Protein 3KVH (pdb70)

InterPro domains:
  IPR015797 NUDIX hydrolase-like domain superfamily [SSF55811] (14-178)
  IPR054754 U8 snoRNA-decapping enzyme NudT16 [PF22327] (26-183)
  IPR054754 U8 snoRNA-decapping enzyme NudT16 [PTHR31699] (7-205)

Organism: Homo sapiens (NCBI:txid9606)

Radius of gyration: 16.98 Å; Cα contacts (8 Å, |Δi|>4): 361; chains: 1; bounding box: 52×41×34 Å

GO terms:
  GO:0005634 nucleus (C, IDA)
  GO:0030515 snoRNA binding (F, IDA)
  GO:2001033 negative regulation of double-strand break repair via nonhomologous end joining (P, IDA)
  GO:0005515 protein binding (F, IPI)
  GO:0003723 RNA binding (F, HDA)

Structure (mmCIF, N/CA/C/O backbone):
data_3KVH
#
_entry.id   3KVH
#
_cell.length_a   68.811
_cell.length_b   60.278
_cell.length_c   60.483
_cell.angle_alpha   90.00
_cell.angle_beta   118.64
_cell.angle_gamma   90.00
#
_symmetry.space_group_name_H-M   'C 1 2 1'
#
loop_
_entity.id
_entity.type
_entity.pdbx_description
1 polymer 'Protein syndesmos'
2 non-polymer GLYCEROL
3 non-polymer 'CHLORIDE ION'
4 water water
#
loop_
_atom_site.group_PDB
_atom_site.id
_atom_site.type_symbol
_atom_site.label_atom_id
_atom_site.label_alt_id
_atom_site.label_comp_id
_atom_site.label_asym_id
_atom_site.label_entity_id
_atom_site.label_seq_id
_atom_site.pdbx_PDB_ins_code
_atom_site.Cartn_x
_atom_site.Cartn_y
_atom_site.Cartn_z
_atom_site.occupancy
_atom_site.B_iso_or_equiv
_atom_site.auth_seq_id
_atom_site.auth_comp_id
_atom_site.auth_asym_id
_atom_site.auth_atom_id
_atom_site.pdbx_PDB_model_num
ATOM 1 N N . LEU A 1 5 ? -10.799 50.928 17.300 1.00 25.65 9 LEU A N 1
ATOM 2 C CA . LEU A 1 5 ? -11.627 49.759 16.883 1.00 25.33 9 LEU A CA 1
ATOM 3 C C . LEU A 1 5 ? -12.318 49.151 18.108 1.00 24.71 9 LEU A C 1
ATOM 4 O O . LEU A 1 5 ? -11.687 48.451 18.910 1.00 25.19 9 LEU A O 1
ATOM 9 N N . LYS A 1 6 ? -13.615 49.423 18.238 1.00 23.40 10 LYS A N 1
ATOM 10 C CA . LYS A 1 6 ? -14.393 49.054 19.423 1.00 22.28 10 LYS A CA 1
ATOM 11 C C . LYS A 1 6 ? -14.365 47.558 19.746 1.00 21.27 10 LYS A C 1
ATOM 12 O O . LYS A 1 6 ? -14.598 46.718 18.882 1.00 21.15 10 LYS A O 1
ATOM 14 N N . GLN A 1 7 ? -14.091 47.249 21.007 1.00 19.88 11 GLN A N 1
ATOM 15 C CA . GLN A 1 7 ? -14.085 45.882 21.511 1.00 18.80 11 GLN A CA 1
ATOM 16 C C . GLN A 1 7 ? -15.440 45.620 22.168 1.00 17.15 11 GLN A C 1
ATOM 17 O O . GLN A 1 7 ? -16.045 46.527 22.742 1.00 17.23 11 GLN A O 1
ATOM 23 N N . ILE A 1 8 ? -15.920 44.383 22.081 1.00 15.17 12 ILE A N 1
ATOM 24 C CA . ILE A 1 8 ? -17.178 44.008 22.719 1.00 13.80 12 ILE A CA 1
ATOM 25 C C . ILE A 1 8 ? -17.031 42.595 23.277 1.00 12.35 12 ILE A C 1
ATOM 26 O O . ILE A 1 8 ? -16.288 41.797 22.726 1.00 12.11 12 ILE A O 1
ATOM 31 N N . SER A 1 9 ? -17.715 42.304 24.378 1.00 11.71 13 SER A N 1
ATOM 32 C CA . SER A 1 9 ? -17.672 40.964 24.950 1.00 10.81 13 SER A CA 1
ATOM 33 C C . SER A 1 9 ? -18.422 39.993 24.055 1.00 10.94 13 SER A C 1
ATOM 34 O O . SER A 1 9 ? -19.373 40.370 23.364 1.00 10.74 13 SER A O 1
ATOM 37 N N . ARG A 1 10 ? -17.991 38.737 24.089 1.00 10.61 14 ARG A N 1
ATOM 38 C CA . ARG A 1 10 ? -18.634 37.685 23.330 1.00 10.58 14 ARG A CA 1
ATOM 39 C C . ARG A 1 10 ? -20.135 37.618 23.622 1.00 10.44 14 ARG A C 1
ATOM 40 O O . ARG A 1 10 ? -20.944 37.586 22.693 1.00 10.12 14 ARG A O 1
ATOM 48 N N . VAL A 1 11 ? -20.512 37.604 24.902 1.00 9.82 15 VAL A N 1
ATOM 49 C CA . VAL A 1 11 ? -21.928 37.444 25.264 1.00 10.09 15 VAL A CA 1
ATOM 50 C C . VAL A 1 11 ? -22.784 38.661 24.901 1.00 10.08 15 VAL A C 1
ATOM 51 O O . VAL A 1 11 ? -23.966 38.511 24.588 1.00 10.36 15 VAL A O 1
ATOM 55 N N . GLU A 1 12 ? -22.204 39.858 24.948 1.00 10.07 16 GLU A N 1
ATOM 56 C CA . GLU A 1 12 ? -22.923 41.051 24.503 1.00 10.24 16 GLU A CA 1
ATOM 57 C C . GLU A 1 12 ? -23.061 41.077 22.980 1.00 10.70 16 GLU A C 1
ATOM 58 O O . GLU A 1 12 ? -24.115 41.462 22.466 1.00 10.75 16 GLU A O 1
ATOM 64 N N . ALA A 1 13 ? -22.022 40.634 22.275 1.00 11.47 17 ALA A N 1
ATOM 65 C CA . ALA A 1 13 ? -22.070 40.511 20.814 1.00 11.94 17 ALA A CA 1
ATOM 66 C C . ALA A 1 13 ? -23.198 39.572 20.386 1.00 12.89 17 ALA A C 1
ATOM 67 O O . ALA A 1 13 ? -23.872 39.813 19.388 1.00 12.43 17 ALA A O 1
ATOM 69 N N . MET A 1 14 ? -23.409 38.509 21.154 1.00 13.59 18 MET A N 1
ATOM 70 C CA . MET A 1 14 ? -24.443 37.531 20.842 1.00 14.89 18 MET A CA 1
ATOM 71 C C . MET A 1 14 ? -25.865 38.094 20.990 1.00 15.78 18 MET A C 1
ATOM 72 O O . MET A 1 14 ? -26.807 37.507 20.464 1.00 16.47 18 MET A O 1
ATOM 77 N N . ARG A 1 15 ? -26.016 39.220 21.695 1.00 16.91 19 ARG A N 1
ATOM 78 C CA . ARG A 1 15 ? -27.321 39.861 21.895 1.00 17.91 19 ARG A CA 1
ATOM 79 C C . ARG A 1 15 ? -27.667 40.920 20.856 1.00 18.66 19 ARG A C 1
ATOM 80 O O . ARG A 1 15 ? -28.765 41.487 20.893 1.00 18.84 19 ARG A O 1
ATOM 88 N N . LEU A 1 16 ? -26.736 41.203 19.952 1.00 19.59 20 LEU A N 1
ATOM 89 C CA . LEU A 1 16 ? -26.953 42.217 18.924 1.00 20.23 20 LEU A CA 1
ATOM 90 C C . LEU A 1 16 ? -28.095 41.821 17.988 1.00 20.75 20 LEU A C 1
ATOM 91 O O . LEU A 1 16 ? -28.357 40.633 17.777 1.00 21.11 20 LEU A O 1
ATOM 96 N N . GLY A 1 17 ? -28.768 42.826 17.431 1.00 21.16 21 GLY A N 1
ATOM 97 C CA . GLY A 1 17 ? -29.914 42.599 16.552 1.00 21.36 21 GLY A CA 1
ATOM 98 C C . GLY A 1 17 ? -29.578 41.748 15.333 1.00 21.39 21 GLY A C 1
ATOM 99 O O . GLY A 1 17 ? -28.411 41.650 14.945 1.00 21.29 21 GLY A O 1
ATOM 100 N N . PRO A 1 18 ? -30.601 41.115 14.722 1.00 21.32 22 PRO A N 1
ATOM 101 C CA . PRO A 1 18 ? -30.428 40.356 13.474 1.00 21.16 22 PRO A CA 1
ATOM 102 C C . PRO A 1 18 ? -29.789 41.134 12.306 1.00 20.77 22 PRO A C 1
ATOM 103 O O . PRO A 1 18 ? -29.373 40.517 11.322 1.00 21.21 22 PRO A O 1
ATOM 107 N N . GLY A 1 19 ? -29.728 42.464 12.403 1.00 20.11 23 GLY A N 1
ATOM 108 C CA . GLY A 1 19 ? -29.051 43.291 11.403 1.00 19.62 23 GLY A CA 1
ATOM 109 C C . GLY A 1 19 ? -27.529 43.224 11.458 1.00 19.07 23 GLY A C 1
ATOM 110 O O . GLY A 1 19 ? -26.849 43.722 10.558 1.00 19.56 23 GLY A O 1
ATOM 111 N N . TRP A 1 20 ? -26.992 42.627 12.519 1.00 18.20 24 TRP A N 1
ATOM 112 C CA . TRP A 1 20 ? -25.546 42.451 12.666 1.00 17.45 24 TRP A CA 1
ATOM 113 C C . TRP A 1 20 ? -25.097 41.102 12.125 1.00 16.76 24 TRP A C 1
ATOM 114 O O . TRP A 1 20 ? -25.666 40.069 12.473 1.00 17.33 24 TRP A O 1
ATOM 125 N N . SER A 1 21 ? -24.071 41.115 11.280 1.00 15.75 25 SER A N 1
ATOM 126 C CA . SER A 1 21 ? -23.444 39.882 10.809 1.00 15.02 25 SER A CA 1
ATOM 127 C C . SER A 1 21 ? -22.271 39.516 11.723 1.00 14.40 25 SER A C 1
ATOM 128 O O . SER A 1 21 ? -21.644 40.400 12.311 1.00 14.45 25 SER A O 1
ATOM 131 N N . HIS A 1 22 ? -21.986 38.219 11.840 1.00 13.07 26 HIS A N 1
ATOM 132 C CA . HIS A 1 22 ? -20.877 37.736 12.659 1.00 12.64 26 HIS A CA 1
ATOM 133 C C . HIS A 1 22 ? -19.885 36.945 11.833 1.00 12.49 26 HIS A C 1
ATOM 134 O O . HIS A 1 22 ? -20.273 36.015 11.125 1.00 12.65 26 HIS A O 1
ATOM 141 N N . SER A 1 23 ? -18.609 37.322 11.933 1.00 12.63 27 SER A N 1
ATOM 142 C CA A SER A 1 23 ? -17.535 36.570 11.301 0.50 12.90 27 SER A CA 1
ATOM 143 C CA B SER A 1 23 ? -17.525 36.585 11.298 0.50 12.54 27 SER A CA 1
ATOM 144 C C . SER A 1 23 ? -16.646 35.981 12.387 1.00 12.49 27 SER A C 1
ATOM 145 O O . SER A 1 23 ? -16.431 36.604 13.424 1.00 13.28 27 SER A O 1
ATOM 150 N N . CYS A 1 24 ? -16.165 34.768 12.153 1.00 11.86 28 CYS A N 1
ATOM 151 C CA . CYS A 1 24 ? -15.305 34.077 13.100 1.00 11.61 28 CYS A CA 1
ATOM 152 C C . CYS A 1 24 ? -14.065 33.629 12.359 1.00 11.50 28 CYS A C 1
ATOM 153 O O . CYS A 1 24 ? -14.177 33.027 11.288 1.00 10.73 28 CYS A O 1
ATOM 156 N N . HIS A 1 25 ? -12.903 33.911 12.938 1.00 11.75 29 HIS A N 1
ATOM 157 C CA . HIS A 1 25 ? -11.618 33.586 12.315 1.00 12.41 29 HIS A CA 1
ATOM 158 C C . HIS A 1 25 ? -10.631 33.000 13.325 1.00 12.78 29 HIS A C 1
ATOM 159 O O . HIS A 1 25 ? -10.695 33.310 14.521 1.00 13.94 29 HIS A O 1
ATOM 166 N N . ALA A 1 26 ? -9.721 32.163 12.825 1.00 12.60 30 ALA A N 1
ATOM 167 C CA . ALA A 1 26 ? -8.758 31.441 13.649 1.00 11.62 30 ALA A CA 1
ATOM 168 C C . ALA A 1 26 ? -7.335 31.837 13.283 1.00 11.49 30 ALA A C 1
ATOM 169 O O . ALA A 1 26 ? -6.975 31.846 12.096 1.00 11.23 30 ALA A O 1
ATOM 171 N N . MET A 1 27 ? -6.554 32.189 14.299 1.00 11.03 31 MET A N 1
ATOM 172 C CA . MET A 1 27 ? -5.109 32.338 14.182 1.00 11.08 31 MET A CA 1
ATOM 173 C C . MET A 1 27 ? -4.415 31.089 14.721 1.00 11.57 31 MET A C 1
ATOM 174 O O . MET A 1 27 ? -4.296 30.894 15.939 1.00 11.55 31 MET A O 1
ATOM 179 N N . LEU A 1 28 ? -3.973 30.243 13.794 1.00 11.29 32 LEU A N 1
ATOM 180 C CA . LEU A 1 28 ? -3.222 29.047 14.109 1.00 11.27 32 LEU A CA 1
ATOM 181 C C . LEU A 1 28 ? -1.728 29.383 14.011 1.00 11.29 32 LEU A C 1
ATOM 182 O O . LEU A 1 28 ? -1.282 29.996 13.040 1.00 11.02 32 LEU A O 1
ATOM 187 N N . TYR A 1 29 ? -0.975 29.028 15.045 1.00 10.52 33 TYR A N 1
ATOM 188 C CA . TYR A 1 29 ? 0.451 29.363 15.112 1.00 10.63 33 TYR A CA 1
ATOM 189 C C . TYR A 1 29 ? 1.250 28.291 15.847 1.00 10.02 33 TYR A C 1
ATOM 190 O O . TYR A 1 29 ? 0.701 27.494 16.605 1.00 10.41 33 TYR A O 1
ATOM 199 N N . ALA A 1 30 ? 2.560 28.292 15.628 1.00 9.90 34 ALA A N 1
ATOM 200 C CA . ALA A 1 30 ? 3.457 27.355 16.284 1.00 9.50 34 ALA A CA 1
ATOM 201 C C . ALA A 1 30 ? 4.790 28.019 16.577 1.00 9.55 34 ALA A C 1
ATOM 202 O O . ALA A 1 30 ? 5.235 28.875 15.812 1.00 9.77 34 ALA A O 1
ATOM 204 N N . ALA A 1 31 ? 5.418 27.625 17.684 1.00 9.60 35 ALA A N 1
ATOM 205 C CA . ALA A 1 31 ? 6.811 27.985 17.951 1.00 10.05 35 ALA A CA 1
ATOM 206 C C . ALA A 1 31 ? 7.673 27.411 16.836 1.00 10.55 35 ALA A C 1
ATOM 207 O O . ALA A 1 31 ? 7.467 26.271 16.417 1.00 10.73 35 ALA A O 1
ATOM 209 N N . ASN A 1 32 ? 8.612 28.215 16.347 1.00 11.09 36 ASN A N 1
ATOM 210 C CA . ASN A 1 32 ? 9.485 27.838 15.242 1.00 11.21 36 ASN A CA 1
ATOM 211 C C . ASN A 1 32 ? 10.929 28.102 15.660 1.00 11.86 36 ASN A C 1
ATOM 212 O O . ASN A 1 32 ? 11.357 29.256 15.730 1.00 11.46 36 ASN A O 1
ATOM 217 N N . PRO A 1 33 ? 11.686 27.028 15.933 1.00 12.18 37 PRO A N 1
ATOM 218 C CA . PRO A 1 33 ? 13.073 27.162 16.360 1.00 12.90 37 PRO A CA 1
ATOM 219 C C . PRO A 1 33 ? 14.044 27.377 15.198 1.00 13.43 37 PRO A C 1
ATOM 220 O O . PRO A 1 33 ? 15.260 27.419 15.413 1.00 13.20 37 PRO A O 1
ATOM 224 N N . GLY A 1 34 ? 13.507 27.502 13.984 1.00 14.21 38 GLY A N 1
ATOM 225 C CA . GLY A 1 34 ? 14.304 27.717 12.790 1.00 14.83 38 GLY A CA 1
ATOM 226 C C . GLY A 1 34 ? 15.024 29.053 12.768 1.00 15.49 38 GLY A C 1
ATOM 227 O O . GLY A 1 34 ? 14.620 30.012 13.437 1.00 15.24 38 GLY A O 1
ATOM 228 N N . GLN A 1 35 ? 16.102 29.094 11.991 1.00 16.00 39 GLN A N 1
ATOM 229 C CA . GLN A 1 35 ? 16.933 30.277 11.837 1.00 16.58 39 GLN A CA 1
ATOM 230 C C . GLN A 1 35 ? 17.108 30.550 10.346 1.00 16.57 39 GLN A C 1
ATOM 231 O O . GLN A 1 35 ? 17.814 29.808 9.655 1.00 16.90 39 GLN A O 1
ATOM 237 N N . LEU A 1 36 ? 16.478 31.608 9.847 1.00 16.16 40 LEU A N 1
ATOM 238 C CA . LEU A 1 36 ? 16.586 31.948 8.432 1.00 16.41 40 LEU A CA 1
ATOM 239 C C . LEU A 1 36 ? 18.036 32.308 8.106 1.00 16.25 40 LEU A C 1
ATOM 240 O O . LEU A 1 36 ? 18.667 33.078 8.831 1.00 15.48 40 LEU A O 1
ATOM 245 N N . PHE A 1 37 ? 18.549 31.730 7.020 1.00 16.59 41 PHE A N 1
ATOM 246 C CA . PHE A 1 37 ? 19.964 31.845 6.627 1.00 17.04 41 PHE A CA 1
ATOM 247 C C . PHE A 1 37 ? 20.921 31.459 7.761 1.00 16.95 41 PHE A C 1
ATOM 248 O O . PHE A 1 37 ? 22.080 31.878 7.780 1.00 16.88 41 PHE A O 1
ATOM 256 N N . GLY A 1 38 ? 20.429 30.646 8.694 1.00 16.92 42 GLY A N 1
ATOM 257 C CA . GLY A 1 38 ? 21.201 30.241 9.861 1.00 16.76 42 GLY A CA 1
ATOM 258 C C . GLY A 1 38 ? 21.549 31.337 10.858 1.00 16.66 42 GLY A C 1
ATOM 259 O O . GLY A 1 38 ? 22.424 31.130 11.700 1.00 16.41 42 GLY A O 1
ATOM 260 N N . ARG A 1 39 ? 20.886 32.495 10.783 1.00 16.23 43 ARG A N 1
ATOM 261 C CA . ARG A 1 39 ? 21.200 33.607 11.699 1.00 16.27 43 ARG A CA 1
ATOM 262 C C . ARG A 1 39 ? 20.012 34.431 12.229 1.00 15.77 43 ARG A C 1
ATOM 263 O O . ARG A 1 39 ? 20.163 35.129 13.234 1.00 15.67 43 ARG A O 1
ATOM 271 N N . ILE A 1 40 ? 18.849 34.350 11.578 1.00 15.08 44 ILE A N 1
ATOM 272 C CA . ILE A 1 40 ? 17.672 35.133 11.970 1.00 14.80 44 ILE A CA 1
ATOM 273 C C . ILE A 1 40 ? 16.629 34.235 12.638 1.00 13.99 44 ILE A C 1
ATOM 274 O O . ILE A 1 40 ? 16.041 33.395 11.968 1.00 13.26 44 ILE A O 1
ATOM 279 N N . PRO A 1 41 ? 16.407 34.397 13.959 1.00 13.74 45 PRO A N 1
ATOM 280 C CA . PRO A 1 41 ? 15.418 33.551 14.638 1.00 13.64 45 PRO A CA 1
ATOM 281 C C . PRO A 1 41 ? 13.991 33.806 14.159 1.00 13.36 45 PRO A C 1
ATOM 282 O O . PRO A 1 41 ? 13.522 34.944 14.181 1.00 13.71 45 PRO A O 1
ATOM 286 N N . MET A 1 42 ? 13.307 32.751 13.732 1.00 13.09 46 MET A N 1
ATOM 287 C CA . MET A 1 42 ? 11.937 32.873 13.241 1.00 12.75 46 MET A CA 1
ATOM 288 C C . MET A 1 42 ? 10.924 33.021 14.367 1.00 12.47 46 MET A C 1
ATOM 289 O O . MET A 1 42 ? 9.900 33.696 14.202 1.00 12.24 46 MET A O 1
ATOM 294 N N . ARG A 1 43 ? 11.205 32.357 15.489 1.00 12.14 47 ARG A N 1
ATOM 295 C CA . ARG A 1 43 ? 10.436 32.465 16.739 1.00 12.52 47 ARG A CA 1
ATOM 296 C C . ARG A 1 43 ? 9.053 31.805 16.701 1.00 12.29 47 ARG A C 1
ATOM 297 O O . ARG A 1 43 ? 8.802 30.855 17.449 1.00 12.30 47 ARG A O 1
ATOM 305 N N . PHE A 1 44 ? 8.167 32.310 15.852 1.00 11.73 48 PHE A N 1
ATOM 306 C CA . PHE A 1 44 ? 6.850 31.705 15.621 1.00 11.18 48 PHE A CA 1
ATOM 307 C C . PHE A 1 44 ? 6.479 31.764 14.144 1.00 11.13 48 PHE A C 1
ATOM 308 O O . PHE A 1 44 ? 6.914 32.661 13.416 1.00 10.07 48 PHE A O 1
ATOM 316 N N . SER A 1 45 ? 5.625 30.830 13.731 1.00 11.26 49 SER A N 1
ATOM 317 C CA . SER A 1 45 ? 4.986 30.880 12.431 1.00 11.72 49 SER A CA 1
ATOM 318 C C . SER A 1 45 ? 3.478 30.962 12.635 1.00 11.49 49 SER A C 1
ATOM 319 O O . SER A 1 45 ? 2.910 30.193 13.426 1.00 12.21 49 SER A O 1
ATOM 322 N N . VAL A 1 46 ? 2.848 31.908 11.952 1.00 11.24 50 VAL A N 1
ATOM 323 C CA . VAL A 1 46 ? 1.394 32.096 11.991 1.00 10.97 50 VAL A CA 1
ATOM 324 C C . VAL A 1 46 ? 0.821 31.880 10.594 1.00 10.85 50 VAL A C 1
ATOM 325 O O . VAL A 1 46 ? 1.423 32.294 9.613 1.00 10.70 50 VAL A O 1
ATOM 329 N N . LEU A 1 47 ? -0.354 31.259 10.493 1.00 10.81 51 LEU A N 1
ATOM 330 C CA . LEU A 1 47 ? -0.961 31.027 9.186 1.00 10.64 51 LEU A CA 1
ATOM 331 C C . LEU A 1 47 ? -2.000 32.089 8.851 1.00 10.96 51 LEU A C 1
ATOM 332 O O . LEU A 1 47 ? -2.880 32.395 9.654 1.00 10.67 51 LEU A O 1
ATOM 337 N N . MET A 1 48 ? -1.866 32.666 7.664 1.00 10.93 52 MET A N 1
ATOM 338 C CA . MET A 1 48 ? -2.886 33.525 7.090 1.00 11.04 52 MET A CA 1
ATOM 339 C C . MET A 1 48 ? -3.136 32.987 5.693 1.00 11.56 52 MET A C 1
ATOM 340 O O . MET A 1 48 ? -2.565 31.963 5.306 1.00 11.21 52 MET A O 1
ATOM 345 N N . GLN A 1 49 ? -4.001 33.644 4.936 1.00 12.46 53 GLN A N 1
ATOM 346 C CA . GLN A 1 49 ? -4.294 33.151 3.603 1.00 12.74 53 GLN A CA 1
ATOM 347 C C . GLN A 1 49 ? -4.684 34.253 2.664 1.00 12.43 53 GLN A C 1
ATOM 348 O O . GLN A 1 49 ? -5.154 35.311 3.096 1.00 12.24 53 GLN A O 1
ATOM 354 N N . MET A 1 50 ? -4.488 33.982 1.379 1.00 11.36 54 MET A N 1
ATOM 355 C CA . MET A 1 50 ? -4.983 34.835 0.323 1.00 11.26 54 MET A CA 1
ATOM 356 C C . MET A 1 50 ? -6.434 34.456 0.076 1.00 10.58 54 MET A C 1
ATOM 357 O O . MET A 1 50 ? -6.752 33.309 -0.267 1.00 10.70 54 MET A O 1
ATOM 362 N N . ARG A 1 51 ? -7.316 35.430 0.244 1.00 10.38 55 ARG A N 1
ATOM 363 C CA . ARG A 1 51 ? -8.743 35.221 0.027 1.00 10.39 55 ARG A CA 1
ATOM 364 C C . ARG A 1 51 ? -9.127 35.415 -1.435 1.00 9.43 55 ARG A C 1
ATOM 365 O O . ARG A 1 51 ? -8.384 36.026 -2.212 1.00 8.82 55 ARG A O 1
ATOM 373 N N . PHE A 1 52 ? -10.316 34.932 -1.807 1.00 8.22 56 PHE A N 1
ATOM 374 C CA . PHE A 1 52 ? -10.852 35.125 -3.163 1.00 7.87 56 PHE A CA 1
ATOM 375 C C . PHE A 1 52 ? -10.876 36.587 -3.613 1.00 6.95 56 PHE A C 1
ATOM 376 O O . PHE A 1 52 ? -10.837 36.855 -4.793 1.00 7.03 56 PHE A O 1
ATOM 384 N N . ASP A 1 53 ? -10.955 37.527 -2.669 1.00 7.14 57 ASP A N 1
ATOM 385 C CA . ASP A 1 53 ? -11.048 38.941 -3.036 1.00 7.23 57 ASP A CA 1
ATOM 386 C C . ASP A 1 53 ? -9.682 39.624 -3.120 1.00 6.88 57 ASP A C 1
ATOM 387 O O . ASP A 1 53 ? -9.621 40.846 -3.254 1.00 6.76 57 ASP A O 1
ATOM 392 N N . GLY A 1 54 ? -8.606 38.840 -3.088 1.00 6.34 58 GLY A N 1
ATOM 393 C CA . GLY A 1 54 ? -7.261 39.366 -3.310 1.00 6.60 58 GLY A CA 1
ATOM 394 C C . GLY A 1 54 ? -6.627 39.997 -2.083 1.00 6.89 58 GLY A C 1
ATOM 395 O O . GLY A 1 54 ? -5.579 40.638 -2.194 1.00 6.62 58 GLY A O 1
ATOM 396 N N . LEU A 1 55 ? -7.238 39.785 -0.914 1.00 7.24 59 LEU A N 1
ATOM 397 C CA . LEU A 1 55 ? -6.722 40.290 0.355 1.00 7.72 59 LEU A CA 1
ATOM 398 C C . LEU A 1 55 ? -6.255 39.185 1.289 1.00 8.56 59 LEU A C 1
ATOM 399 O O . LEU A 1 55 ? -6.795 38.085 1.260 1.00 8.30 59 LEU A O 1
ATOM 404 N N . LEU A 1 56 ? -5.274 39.497 2.136 1.00 8.69 60 LEU A N 1
ATOM 405 C CA . LEU A 1 56 ? -4.833 38.563 3.180 1.00 9.37 60 LEU A CA 1
ATOM 406 C C . LEU A 1 56 ? -5.790 38.620 4.361 1.00 9.89 60 LEU A C 1
ATOM 407 O O . LEU A 1 56 ? -6.285 39.690 4.739 1.00 10.24 60 LEU A O 1
ATOM 412 N N . GLY A 1 57 ? -6.067 37.458 4.928 1.00 10.42 61 GLY A N 1
ATOM 413 C CA . GLY A 1 57 ? -6.880 37.374 6.130 1.00 10.20 61 GLY A CA 1
ATOM 414 C C . GLY A 1 57 ? -6.587 36.081 6.860 1.00 10.48 61 GLY A C 1
ATOM 415 O O . GLY A 1 57 ? -5.761 35.272 6.427 1.00 11.28 61 GLY A O 1
ATOM 416 N N . PHE A 1 58 ? -7.268 35.889 7.978 1.00 10.35 62 PHE A N 1
ATOM 417 C CA . PHE A 1 58 ? -7.208 34.624 8.704 1.00 10.17 62 PHE A CA 1
ATOM 418 C C . PHE A 1 58 ? -8.243 33.654 8.149 1.00 10.56 62 PHE A C 1
ATOM 419 O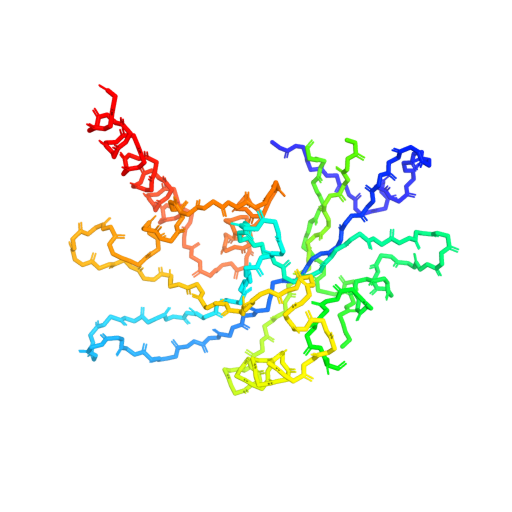 O . PHE A 1 58 ? -9.318 34.073 7.703 1.00 11.01 62 PHE A O 1
ATOM 427 N N . PRO A 1 59 ? -7.941 32.347 8.193 1.00 11.13 63 PRO A N 1
ATOM 428 C CA . PRO A 1 59 ? -8.963 31.333 7.955 1.00 11.76 63 PRO A CA 1
ATOM 429 C C . PRO A 1 59 ? -10.228 31.609 8.756 1.00 11.94 63 PRO A C 1
ATOM 430 O O . PRO A 1 59 ? -10.148 31.999 9.935 1.00 12.02 63 PRO A O 1
ATOM 434 N N . GLY A 1 60 ? -11.373 31.406 8.119 1.00 12.09 64 GLY A N 1
ATOM 435 C CA . GLY A 1 60 ? -12.667 31.609 8.747 1.00 12.24 64 GLY A CA 1
ATOM 436 C C . GLY A 1 60 ? -13.623 32.307 7.804 1.00 12.90 64 GLY A C 1
ATOM 437 O O . GLY A 1 60 ? -13.409 32.339 6.583 1.00 13.24 64 GLY A O 1
ATOM 438 N N . GLY A 1 61 ? -14.686 32.863 8.366 1.00 12.87 65 GLY A N 1
ATOM 439 C CA . GLY A 1 61 ? -15.708 33.520 7.569 1.00 13.23 65 GLY A CA 1
ATOM 440 C C . GLY A 1 61 ? -16.972 33.793 8.352 1.00 13.50 65 GLY A C 1
ATOM 441 O O . GLY A 1 61 ? -16.994 33.669 9.588 1.00 13.54 65 GLY A O 1
ATOM 442 N N . PHE A 1 62 ? -18.025 34.166 7.633 1.00 13.53 66 PHE A N 1
ATOM 443 C CA . PHE A 1 62 ? -19.294 34.522 8.264 1.00 14.00 66 PHE A CA 1
ATOM 444 C C . PHE A 1 62 ? -20.008 33.283 8.785 1.00 13.58 66 PHE A C 1
ATOM 445 O O . PHE A 1 62 ? -20.019 32.241 8.122 1.00 14.10 66 PHE A O 1
ATOM 453 N N . VAL A 1 63 ? -20.584 33.407 9.981 1.00 13.05 67 VAL A N 1
ATOM 454 C CA . VAL A 1 63 ? -21.325 32.331 10.632 1.00 12.63 67 VAL A CA 1
ATOM 455 C C . VAL A 1 63 ? -22.817 32.673 10.629 1.00 12.50 67 VAL A C 1
ATOM 456 O O . VAL A 1 63 ? -23.221 33.751 11.075 1.00 12.28 67 VAL A O 1
ATOM 460 N N . ASP A 1 64 ? -23.630 31.757 10.109 1.00 11.76 68 ASP A N 1
ATOM 461 C CA . ASP A 1 64 ? -25.079 31.931 10.089 1.00 11.59 68 ASP A CA 1
ATOM 462 C C . ASP A 1 64 ? -25.638 31.479 11.438 1.00 11.34 68 ASP A C 1
ATOM 463 O O . ASP A 1 64 ? -25.738 30.284 11.722 1.00 10.36 68 ASP A O 1
ATOM 468 N N . ARG A 1 65 ? -26.014 32.449 12.268 1.00 11.53 69 ARG A N 1
ATOM 469 C CA . ARG A 1 65 ? -26.466 32.165 13.628 1.00 11.88 69 ARG A CA 1
ATOM 470 C C . ARG A 1 65 ? -27.854 31.516 13.722 1.00 11.76 69 ARG A C 1
ATOM 471 O O . ARG A 1 65 ? -28.260 31.090 14.799 1.00 11.89 69 ARG A O 1
ATOM 479 N N . ARG A 1 66 ? -28.568 31.431 12.600 1.00 11.62 70 ARG A N 1
ATOM 480 C CA . ARG A 1 66 ? -29.792 30.629 12.534 1.00 11.81 70 ARG A CA 1
ATOM 481 C C . ARG A 1 66 ? -29.495 29.135 12.670 1.00 10.98 70 ARG A C 1
ATOM 482 O O . ARG A 1 66 ? -30.384 28.358 13.019 1.00 10.62 70 ARG A O 1
ATOM 490 N N . PHE A 1 67 ? -28.257 28.741 12.370 1.00 9.88 71 PHE A N 1
ATOM 491 C CA . PHE A 1 67 ? -27.849 27.343 12.446 1.00 9.43 71 PHE A CA 1
ATOM 492 C C . PHE A 1 67 ? -26.865 27.040 13.566 1.00 8.92 71 PHE A C 1
ATOM 493 O O . PHE A 1 67 ? -26.986 26.006 14.218 1.00 8.36 71 PHE A O 1
ATOM 501 N N . TRP A 1 68 ? -25.906 27.935 13.798 1.00 8.68 72 TRP A N 1
ATOM 502 C CA . TRP A 1 68 ? -24.739 27.596 14.602 1.00 8.46 72 TRP A CA 1
ATOM 503 C C . TRP A 1 68 ? -24.411 28.621 15.674 1.00 9.04 72 TRP A C 1
ATOM 504 O O . TRP A 1 68 ? -24.600 29.823 15.478 1.00 8.92 72 TRP A O 1
ATOM 515 N N . SER A 1 69 ? -23.898 28.121 16.795 1.00 9.02 73 SER A N 1
ATOM 516 C CA . SER A 1 69 ? -23.151 28.948 17.743 1.00 9.29 73 SER A CA 1
ATOM 517 C C . SER A 1 69 ? -21.906 29.536 17.055 1.00 9.06 73 SER A C 1
ATOM 518 O O . SER A 1 69 ? -21.485 29.084 15.984 1.00 8.80 73 SER A O 1
ATOM 521 N N . LEU A 1 70 ? -21.294 30.534 17.681 1.00 8.97 74 LEU A N 1
ATOM 522 C CA . LEU A 1 70 ? -20.083 31.126 17.113 1.00 9.20 74 LEU A CA 1
ATOM 523 C C . LEU A 1 70 ? -18.983 30.081 16.916 1.00 9.66 74 LEU A C 1
ATOM 524 O O . LEU A 1 70 ? -18.293 30.071 15.891 1.00 10.58 74 LEU A O 1
ATOM 529 N N . GLU A 1 71 ? -18.853 29.177 17.886 1.00 10.46 75 GLU A N 1
ATOM 530 C CA . GLU A 1 71 ? -17.810 28.154 17.866 1.00 11.37 75 GLU A CA 1
ATOM 531 C C . GLU A 1 71 ? -18.107 27.023 16.867 1.00 11.62 75 GLU A C 1
ATOM 532 O O . GLU A 1 71 ? -17.210 26.586 16.144 1.00 12.01 75 GLU A O 1
ATOM 538 N N . ASP A 1 72 ? -19.354 26.549 16.832 1.00 12.19 76 ASP A N 1
ATOM 539 C CA . ASP A 1 72 ? -19.758 25.514 15.867 1.00 12.53 76 ASP A CA 1
ATOM 540 C C . ASP A 1 72 ? -19.645 26.047 14.432 1.00 12.61 76 ASP A C 1
ATOM 541 O O . ASP A 1 72 ? -19.237 25.320 13.515 1.00 12.97 76 ASP A O 1
ATOM 546 N N . GLY A 1 73 ? -19.977 27.323 14.246 1.00 12.10 77 GLY A N 1
ATOM 547 C CA . GLY A 1 73 ? -19.881 27.971 12.945 1.00 11.92 77 GLY A CA 1
ATOM 548 C C . GLY A 1 73 ? -18.436 28.121 12.505 1.00 11.82 77 GLY A C 1
ATOM 549 O O . GLY A 1 73 ? -18.085 27.756 11.387 1.00 11.18 77 GLY A O 1
ATOM 550 N N . LEU A 1 74 ? -17.613 28.660 13.400 1.00 12.16 78 LEU A N 1
ATOM 551 C CA . LEU A 1 74 ? -16.164 28.816 13.171 1.00 12.66 78 LEU A CA 1
ATOM 552 C C . LEU A 1 74 ? -15.560 27.558 12.557 1.00 12.95 78 LEU A C 1
ATOM 553 O O . LEU A 1 74 ? -14.951 27.619 11.498 1.00 13.49 78 LEU A O 1
ATOM 558 N N . ASN A 1 75 ? -15.750 26.416 13.221 1.00 13.32 79 ASN A N 1
ATOM 559 C CA . ASN A 1 75 ? -15.140 25.155 12.770 1.00 13.86 79 ASN A CA 1
ATOM 560 C C . ASN A 1 75 ? -15.628 24.687 11.399 1.00 14.36 79 ASN A C 1
ATOM 561 O O . ASN A 1 75 ? -14.956 23.890 10.752 1.00 14.91 79 ASN A O 1
ATOM 566 N N . ARG A 1 76 ? -16.790 25.170 10.963 1.00 14.64 80 ARG A N 1
ATOM 567 C CA . ARG A 1 76 ? -17.334 24.812 9.645 1.00 15.01 80 ARG A CA 1
ATOM 568 C C . ARG A 1 76 ? -16.955 25.781 8.519 1.00 15.67 80 ARG A C 1
ATOM 569 O O . ARG A 1 76 ? -17.174 25.467 7.347 1.00 16.17 80 ARG A O 1
ATOM 577 N N . VAL A 1 77 ? -16.378 26.935 8.854 1.00 16.10 81 VAL A N 1
ATOM 578 C CA . VAL A 1 77 ? -16.027 27.948 7.847 1.00 16.53 81 VAL A CA 1
ATOM 579 C C . VAL A 1 77 ? -14.518 28.198 7.689 1.00 17.65 81 VAL A C 1
ATOM 580 O O . VAL A 1 77 ? -14.121 29.150 7.009 1.00 17.40 81 VAL A O 1
ATOM 584 N N . LEU A 1 78 ? -13.683 27.352 8.290 1.00 18.54 82 LEU A N 1
ATOM 585 C CA . LEU A 1 78 ? -12.224 27.550 8.222 1.00 19.62 82 LEU A CA 1
ATOM 586 C C . LEU A 1 78 ? -11.656 27.328 6.814 1.00 20.34 82 LEU A C 1
ATOM 587 O O . LEU A 1 78 ? -10.684 27.987 6.421 1.00 20.73 82 LEU A O 1
ATOM 592 N N . GLY A 1 79 ? -12.248 26.397 6.076 1.00 21.33 83 GLY A N 1
ATOM 593 C CA . GLY A 1 79 ? -11.802 26.082 4.714 1.00 22.16 83 GLY A CA 1
ATOM 594 C C . GLY A 1 79 ? -10.497 25.301 4.607 1.00 22.81 83 GLY A C 1
ATOM 595 O O . GLY A 1 79 ? -9.950 25.166 3.507 1.00 23.91 83 GLY A O 1
ATOM 596 N N . LEU A 1 80 ? -10.013 24.760 5.727 1.00 23.04 84 LEU A N 1
ATOM 597 C CA . LEU A 1 80 ? -8.700 24.103 5.778 1.00 23.07 84 LEU A CA 1
ATOM 598 C C . LEU A 1 80 ? -8.760 22.590 5.538 1.00 23.55 84 LEU A C 1
ATOM 599 O O . LEU A 1 80 ? -7.733 21.912 5.612 1.00 23.52 84 LEU A O 1
ATOM 604 N N . GLY A 1 81 ? -9.956 22.065 5.254 1.00 23.79 85 GLY A N 1
ATOM 605 C CA . GLY A 1 81 ? -10.144 20.641 4.990 1.00 24.18 85 GLY A CA 1
ATOM 606 C C . GLY A 1 81 ? -9.917 19.722 6.180 1.00 24.51 85 GLY A C 1
ATOM 607 O O . GLY A 1 81 ? -9.728 18.519 6.006 1.00 24.41 85 GLY A O 1
ATOM 608 N N . LEU A 1 82 ? -9.961 20.279 7.389 1.00 25.13 86 LEU A N 1
ATOM 609 C CA . LEU A 1 82 ? -9.547 19.551 8.591 1.00 25.63 86 LEU A CA 1
ATOM 610 C C . LEU A 1 82 ? -10.651 18.641 9.137 1.00 25.94 86 LEU A C 1
ATOM 611 O O . LEU A 1 82 ? -11.789 19.067 9.314 1.00 26.39 86 LEU A O 1
ATOM 616 N N . ARG A 1 86 ? -11.028 21.013 16.490 1.00 17.00 90 ARG A N 1
ATOM 617 C CA . ARG A 1 86 ? -12.200 21.558 17.158 1.00 16.80 90 ARG A CA 1
ATOM 618 C C . ARG A 1 86 ? -11.853 22.759 18.035 1.00 15.73 90 ARG A C 1
ATOM 619 O O . ARG A 1 86 ? -11.476 22.595 19.199 1.00 15.94 90 ARG A O 1
ATOM 627 N N . LEU A 1 87 ? -11.996 23.956 17.480 1.00 14.72 91 LEU A N 1
ATOM 628 C CA . LEU A 1 87 ? -11.809 25.186 18.257 1.00 14.02 91 LEU A CA 1
ATOM 629 C C . LEU A 1 87 ? -13.008 25.391 19.183 1.00 12.96 91 LEU A C 1
ATOM 630 O O . LEU A 1 87 ? -14.135 25.030 18.834 1.00 12.34 91 LEU A O 1
ATOM 635 N N . THR A 1 88 ? -12.758 25.950 20.369 1.00 11.66 92 THR A N 1
ATOM 636 C CA . THR A 1 88 ? -13.805 26.163 21.370 1.00 11.13 92 THR A CA 1
ATOM 637 C C . THR A 1 88 ? -13.673 27.541 22.004 1.00 10.10 92 THR A C 1
ATOM 638 O O . THR A 1 88 ? -12.796 28.323 21.645 1.00 9.80 92 THR A O 1
ATOM 642 N N . GLU A 1 89 ? -14.534 27.810 22.984 1.00 9.43 93 GLU A N 1
ATOM 643 C CA . GLU A 1 89 ? -14.451 29.039 23.759 1.00 8.75 93 GLU A CA 1
ATOM 644 C C . GLU A 1 89 ? -13.094 29.200 24.446 1.00 8.54 93 GLU A C 1
ATOM 645 O O . GLU A 1 89 ? -12.689 30.324 24.753 1.00 8.52 93 GLU A O 1
ATOM 651 N N . ALA A 1 90 ? -12.404 28.095 24.711 1.00 8.29 94 ALA A N 1
ATOM 652 C CA . ALA A 1 90 ? -11.082 28.161 25.344 1.00 8.62 94 ALA A CA 1
ATOM 653 C C . ALA A 1 90 ? -10.063 28.864 24.448 1.00 8.63 94 ALA A C 1
ATOM 654 O O . ALA A 1 90 ? -9.079 29.426 24.933 1.00 8.83 94 ALA A O 1
ATOM 656 N N . ASP A 1 91 ? -10.310 28.825 23.143 1.00 8.42 95 ASP A N 1
ATOM 657 C CA . ASP A 1 91 ? -9.432 29.436 22.146 1.00 8.76 95 ASP A CA 1
ATOM 658 C C . ASP A 1 91 ? -9.825 30.882 21.808 1.00 9.38 95 ASP A C 1
ATOM 659 O O . ASP A 1 91 ? -9.114 31.575 21.060 1.00 9.85 95 ASP A O 1
ATOM 664 N N . TYR A 1 92 ? -10.946 31.349 22.359 1.00 9.51 96 TYR A N 1
ATOM 665 C CA . TYR A 1 92 ? -11.450 32.696 22.049 1.00 9.70 96 TYR A CA 1
ATOM 666 C C . TYR A 1 92 ? -10.513 33.786 22.577 1.00 10.08 96 TYR A C 1
ATOM 667 O O . TYR A 1 92 ? -10.032 33.705 23.714 1.00 10.12 96 TYR A O 1
ATOM 676 N N . LEU A 1 93 ? -10.271 34.813 21.762 1.00 10.68 97 LEU A N 1
ATOM 677 C CA . LEU A 1 93 ? -9.431 35.938 22.183 1.00 11.39 97 LEU A CA 1
ATOM 678 C C . LEU A 1 93 ? -10.246 37.209 22.411 1.00 11.99 97 LEU A C 1
ATOM 679 O O . LEU A 1 93 ? -10.236 37.765 23.516 1.00 11.67 97 LEU A O 1
ATOM 684 N N . SER A 1 94 ? -10.922 37.683 21.365 1.00 12.78 98 SER A N 1
ATOM 685 C CA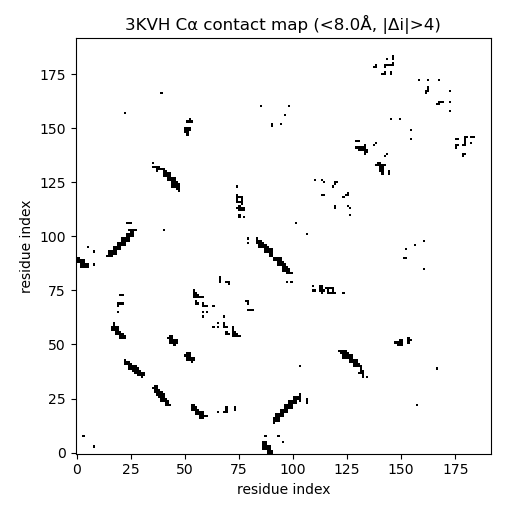 A SER A 1 94 ? -11.757 38.874 21.501 0.50 13.03 98 SER A CA 1
ATOM 686 C CA B SER A 1 94 ? -11.640 38.954 21.411 0.50 13.22 98 SER A CA 1
ATOM 687 C C . SER A 1 94 ? -12.695 39.073 20.320 1.00 13.34 98 SER A C 1
ATOM 688 O O . SER A 1 94 ? -12.684 38.310 19.346 1.00 12.80 98 SER A O 1
ATOM 693 N N . SER A 1 95 ? -13.555 40.073 20.465 1.00 13.88 99 SER A N 1
ATOM 694 C CA . SER A 1 95 ? -14.497 40.455 19.419 1.00 14.63 99 SER A CA 1
ATOM 695 C C . SER A 1 95 ? -14.398 41.946 19.204 1.00 15.74 99 SER A C 1
ATOM 696 O O . SER A 1 95 ? -14.313 42.713 20.169 1.00 14.46 99 SER A O 1
ATOM 699 N N . HIS A 1 96 ? -14.420 42.352 17.939 1.00 16.98 100 HIS A N 1
ATOM 700 C CA . HIS A 1 96 ? -14.364 43.761 17.591 1.00 18.39 100 HIS A CA 1
ATOM 701 C C . HIS A 1 96 ? -15.473 44.127 16.605 1.00 19.41 100 HIS A C 1
ATOM 702 O O . HIS A 1 96 ? -15.750 43.377 15.665 1.00 19.22 100 HIS A O 1
ATOM 709 N N . LEU A 1 97 ? -16.092 45.282 16.827 1.00 20.47 101 LEU A N 1
ATOM 710 C CA . LEU A 1 97 ? -17.014 45.859 15.852 1.00 21.45 101 LEU A CA 1
ATOM 711 C C . LEU A 1 97 ? -16.148 46.432 14.731 1.00 22.12 101 LEU A C 1
ATOM 712 O O . LEU A 1 97 ? -15.200 47.169 15.003 1.00 22.41 101 LEU A O 1
ATOM 717 N N . THR A 1 98 ? -16.445 46.069 13.484 1.00 22.89 102 THR A N 1
ATOM 718 C CA . THR A 1 98 ? -15.620 46.494 12.340 1.00 23.43 102 THR A CA 1
ATOM 719 C C . THR A 1 98 ? -15.889 47.949 11.947 1.00 23.30 102 THR A C 1
ATOM 720 O O . THR A 1 98 ? -16.799 48.588 12.473 1.00 23.57 102 THR A O 1
ATOM 724 N N . ARG A 1 103 ? -21.576 46.844 9.456 1.00 20.51 107 ARG A N 1
ATOM 725 C CA . ARG A 1 103 ? -22.362 46.271 10.544 1.00 20.26 107 ARG A CA 1
ATOM 726 C C . ARG A 1 103 ? -21.945 44.819 10.804 1.00 19.79 107 ARG A C 1
ATOM 727 O O . ARG A 1 103 ? -22.745 43.885 10.677 1.00 19.88 107 ARG A O 1
ATOM 735 N N . VAL A 1 104 ? -20.680 44.642 11.175 1.00 18.82 108 VAL A N 1
ATOM 736 C CA . VAL A 1 104 ? -20.105 43.313 11.370 1.00 18.13 108 VAL A CA 1
ATOM 737 C C . VAL A 1 104 ? -19.346 43.241 12.697 1.00 17.37 108 VAL A C 1
ATOM 738 O O . VAL A 1 104 ? -18.643 44.184 13.067 1.00 17.38 108 VAL A O 1
ATOM 742 N N . VAL A 1 105 ? -19.529 42.135 13.418 1.00 16.27 109 VAL A N 1
ATOM 743 C CA . VAL A 1 105 ? -18.701 41.807 14.575 1.00 15.28 109 VAL A CA 1
ATOM 744 C C . VAL A 1 105 ? -17.716 40.733 14.147 1.00 14.52 109 VAL A C 1
ATOM 745 O O . VAL A 1 105 ? -18.119 39.686 13.638 1.00 13.51 109 VAL A O 1
ATOM 749 N N . ALA A 1 106 ? -16.426 40.997 14.358 1.00 13.29 110 ALA A N 1
ATOM 750 C CA . ALA A 1 106 ? -15.357 40.075 13.985 1.00 13.05 110 ALA A CA 1
ATOM 751 C C . ALA A 1 106 ? -14.827 39.390 15.244 1.00 12.71 110 ALA A C 1
ATOM 752 O O . ALA A 1 106 ? -14.278 40.055 16.129 1.00 12.44 110 ALA A O 1
ATOM 754 N N . HIS A 1 107 ? -15.039 38.075 15.324 1.00 11.84 111 HIS A N 1
ATOM 755 C CA . HIS A 1 107 ? -14.612 37.256 16.460 1.00 11.29 111 HIS A CA 1
ATOM 756 C C . HIS A 1 107 ? -13.306 36.551 16.148 1.00 11.28 111 HIS A C 1
ATOM 757 O O . HIS A 1 107 ? -13.173 35.873 15.120 1.00 12.08 111 HIS A O 1
ATOM 764 N N . LEU A 1 108 ? -12.349 36.683 17.056 1.00 11.06 112 LEU A N 1
ATOM 765 C CA . LEU A 1 108 ? -11.026 36.090 16.875 1.00 11.25 112 LEU A CA 1
ATOM 766 C C . LEU A 1 108 ? -10.737 34.979 17.873 1.00 10.61 112 LEU A C 1
ATOM 767 O O . LEU A 1 108 ? -10.861 35.181 19.067 1.00 11.42 112 LEU A O 1
ATOM 772 N N . TYR A 1 109 ? -10.306 33.840 17.350 1.00 10.34 113 TYR A N 1
ATOM 773 C CA . TYR A 1 109 ? -9.869 32.682 18.103 1.00 10.43 113 TYR A CA 1
ATOM 774 C C . TYR A 1 109 ? -8.417 32.386 17.718 1.00 10.42 113 TYR A C 1
ATOM 775 O O . TYR A 1 109 ? -7.981 32.725 16.622 1.00 10.21 113 TYR A O 1
ATOM 784 N N . ALA A 1 110 ? -7.679 31.761 18.624 1.00 10.25 114 ALA A N 1
ATOM 785 C CA . ALA A 1 110 ? -6.280 31.410 18.372 1.00 10.60 114 ALA A CA 1
ATOM 786 C C . ALA A 1 110 ? -5.926 30.094 19.052 1.00 10.61 1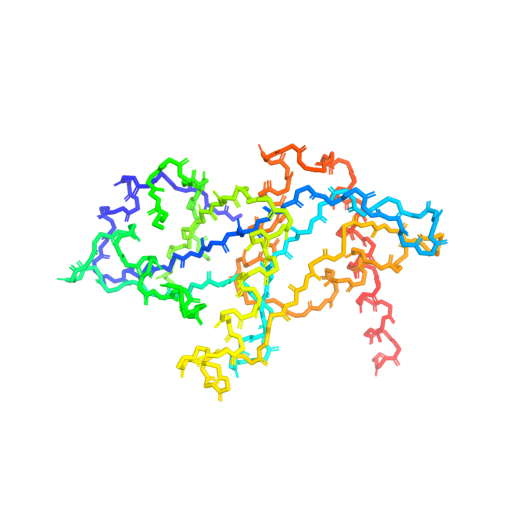14 ALA A C 1
ATOM 787 O O . ALA A 1 110 ? -6.442 29.788 20.126 1.00 11.36 114 ALA A O 1
ATOM 789 N N . ARG A 1 111 ? -5.050 29.315 18.418 1.00 10.47 115 ARG A N 1
ATOM 790 C CA . ARG A 1 111 ? -4.647 28.015 18.938 1.00 10.79 115 ARG A CA 1
ATOM 791 C C . ARG A 1 111 ? -3.190 27.782 18.574 1.00 10.29 115 ARG A C 1
ATOM 792 O O . ARG A 1 111 ? -2.814 27.907 17.402 1.00 8.90 115 ARG A O 1
ATOM 800 N N . GLN A 1 112 ? -2.385 27.470 19.589 1.00 10.30 116 GLN A N 1
ATOM 801 C CA . GLN A 1 112 ? -0.998 27.080 19.390 1.00 10.68 116 GLN A CA 1
ATOM 802 C C . GLN A 1 112 ? -0.939 25.590 19.066 1.00 10.58 116 GLN A C 1
ATOM 803 O O . GLN A 1 112 ? -1.503 24.757 19.779 1.00 10.59 116 GLN A O 1
ATOM 809 N N . LEU A 1 113 ? -0.259 25.280 17.968 1.00 10.94 117 LEU A N 1
ATOM 810 C CA . LEU A 1 113 ? -0.027 23.916 17.525 1.00 11.48 117 LEU A CA 1
ATOM 811 C C . LEU A 1 113 ? 1.473 23.666 17.568 1.00 11.48 117 LEU A C 1
ATOM 812 O O . LEU A 1 113 ? 2.255 24.602 17.733 1.00 11.27 117 LEU A O 1
ATOM 817 N N . THR A 1 114 ? 1.881 22.408 17.425 1.00 11.75 118 THR A N 1
ATOM 818 C CA . THR A 1 114 ? 3.286 22.121 17.172 1.00 11.66 118 THR A CA 1
ATOM 819 C C . THR A 1 114 ? 3.565 22.547 15.735 1.00 11.77 118 THR A C 1
ATOM 820 O O . THR A 1 114 ? 2.634 22.673 14.931 1.00 11.57 118 THR A O 1
ATOM 824 N N . LEU A 1 115 ? 4.831 22.784 15.406 1.00 11.87 119 LEU A N 1
ATOM 825 C CA . LEU A 1 115 ? 5.182 23.174 14.033 1.00 12.12 119 LEU A CA 1
ATOM 826 C C . LEU A 1 115 ? 4.797 22.067 13.049 1.00 12.12 119 LEU A C 1
ATOM 827 O O . LEU A 1 115 ? 4.389 22.335 11.917 1.00 12.44 119 LEU A O 1
ATOM 832 N N . GLU A 1 116 ? 4.899 20.829 13.517 1.00 12.89 120 GLU A N 1
ATOM 833 C CA . GLU A 1 116 ? 4.532 19.646 12.753 1.00 13.29 120 GLU A CA 1
ATOM 834 C C . GLU A 1 116 ? 3.033 19.645 12.451 1.00 12.98 120 GLU A C 1
ATOM 835 O O . GLU A 1 116 ? 2.615 19.347 11.331 1.00 12.98 120 GLU A O 1
ATOM 841 N N . GLN A 1 117 ? 2.231 20.001 13.450 1.00 12.48 121 GLN A N 1
ATOM 842 C CA . GLN A 1 117 ? 0.783 20.142 13.270 1.00 12.23 121 GLN A CA 1
ATOM 843 C C . GLN A 1 117 ? 0.436 21.311 12.344 1.00 11.98 121 GLN A C 1
ATOM 844 O O . GLN A 1 117 ? -0.503 21.221 11.556 1.00 12.07 121 GLN A O 1
ATOM 850 N N . LEU A 1 118 ? 1.181 22.411 12.458 1.00 11.69 122 LEU A N 1
ATOM 851 C CA . LEU A 1 118 ? 0.975 23.564 11.586 1.00 11.93 122 LEU A CA 1
ATOM 852 C C . LEU A 1 118 ? 1.241 23.195 10.130 1.00 11.87 122 LEU A C 1
ATOM 853 O O . LEU A 1 118 ? 0.485 23.593 9.241 1.00 12.20 122 LEU A O 1
ATOM 858 N N . HIS A 1 119 ? 2.310 22.440 9.884 1.00 11.35 123 HIS A N 1
ATOM 859 C CA . HIS A 1 119 ? 2.583 21.941 8.540 1.00 11.76 123 HIS A CA 1
ATOM 860 C C . HIS A 1 119 ? 1.473 21.008 8.056 1.00 11.65 123 HIS A C 1
ATOM 861 O O . HIS A 1 119 ? 1.058 21.088 6.899 1.00 11.85 123 HIS A O 1
ATOM 868 N N . ALA A 1 120 ? 0.977 20.142 8.941 1.00 10.91 124 ALA A N 1
ATOM 869 C CA . ALA A 1 120 ? -0.146 19.275 8.591 1.00 11.27 124 ALA A CA 1
ATOM 870 C C . ALA A 1 120 ? -1.370 20.068 8.127 1.00 11.03 124 ALA A C 1
ATOM 871 O O . ALA A 1 120 ? -2.078 19.633 7.220 1.00 11.68 124 ALA A O 1
ATOM 873 N N . VAL A 1 121 ? -1.617 21.229 8.729 1.00 11.10 125 VAL A N 1
ATOM 874 C CA . VAL A 1 121 ? -2.742 22.071 8.319 1.00 10.94 125 VAL A CA 1
ATOM 875 C C . VAL A 1 121 ? -2.530 22.616 6.903 1.00 11.11 125 VAL A C 1
ATOM 876 O O . VAL A 1 121 ? -3.453 22.631 6.097 1.00 11.09 125 VAL A O 1
ATOM 880 N N . GLU A 1 122 ? -1.305 23.046 6.606 1.00 11.28 126 GLU A N 1
ATOM 881 C CA . GLU A 1 122 ? -0.936 23.509 5.264 1.00 11.40 126 GLU A CA 1
ATOM 882 C C . GLU A 1 122 ? -1.130 22.430 4.199 1.00 11.85 126 GLU A C 1
ATOM 883 O O . GLU A 1 122 ? -1.599 22.720 3.098 1.00 11.83 126 GLU A O 1
ATOM 889 N N . ILE A 1 123 ? -0.773 21.191 4.529 1.00 12.02 127 ILE A N 1
ATOM 890 C CA . ILE A 1 123 ? -0.965 20.061 3.620 1.00 12.40 127 ILE A CA 1
ATOM 891 C C . ILE A 1 123 ? -2.462 19.817 3.418 1.00 12.59 127 ILE A C 1
ATOM 892 O O . ILE A 1 123 ? -2.932 19.725 2.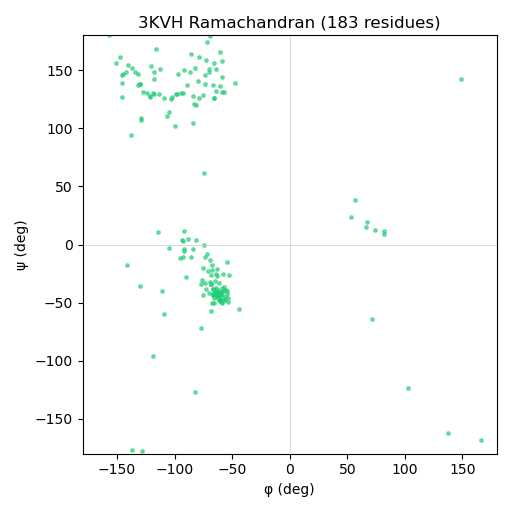286 1.00 12.58 127 ILE A O 1
ATOM 897 N N . SER A 1 124 ? -3.209 19.730 4.521 1.00 12.80 128 SER A N 1
ATOM 898 C CA . SER A 1 124 ? -4.666 19.546 4.472 1.00 12.84 128 SER A CA 1
ATOM 899 C C . SER A 1 124 ? -5.351 20.629 3.635 1.00 12.92 128 SER A C 1
ATOM 900 O O . SER A 1 124 ? -6.294 20.358 2.890 1.00 12.76 128 SER A O 1
ATOM 903 N N . ALA A 1 125 ? -4.859 21.856 3.768 1.00 13.11 129 ALA A N 1
ATOM 904 C CA . ALA A 1 125 ? -5.443 23.022 3.099 1.00 13.21 129 ALA A CA 1
ATOM 905 C C . ALA A 1 125 ? -5.363 22.940 1.579 1.00 13.30 129 ALA A C 1
ATOM 906 O O . ALA A 1 125 ? -6.341 23.239 0.887 1.00 13.25 129 ALA A O 1
ATOM 908 N N . VAL A 1 126 ? -4.217 22.499 1.058 1.00 13.22 130 VAL A N 1
ATOM 909 C CA A VAL A 1 126 ? -4.039 22.414 -0.387 0.50 13.24 130 VAL A CA 1
ATOM 910 C CA B VAL A 1 126 ? -4.019 22.386 -0.389 0.50 13.28 130 VAL A CA 1
ATOM 911 C C . VAL A 1 126 ? -4.973 21.356 -0.997 1.00 13.39 130 VAL A C 1
ATOM 912 O O . VAL A 1 126 ? -5.355 21.466 -2.158 1.00 13.60 130 VAL A O 1
ATOM 919 N N . HIS A 1 127 ? -5.364 20.361 -0.197 1.00 13.88 131 HIS A N 1
ATOM 920 C CA . HIS A 1 127 ? -6.306 19.314 -0.622 1.00 14.54 131 HIS A CA 1
ATOM 921 C C . HIS A 1 127 ? -7.782 19.600 -0.285 1.00 15.11 131 HIS A C 1
ATOM 922 O O . HIS A 1 127 ? -8.648 18.753 -0.549 1.00 15.26 131 HIS A O 1
ATOM 929 N N . SER A 1 128 ? -8.067 20.779 0.268 1.00 15.57 132 SER A N 1
ATOM 930 C CA A SER A 1 128 ? -9.416 21.144 0.719 0.50 15.99 132 SER A CA 1
ATOM 931 C CA B SER A 1 128 ? -9.424 21.112 0.720 0.50 15.98 132 SER A CA 1
ATOM 932 C C . SER A 1 128 ? -10.369 21.442 -0.438 1.00 16.27 132 SER A C 1
ATOM 933 O O . SER A 1 128 ? -9.936 21.796 -1.534 1.00 16.28 132 SER A O 1
ATOM 938 N N . ARG A 1 129 ? -11.670 21.325 -0.168 1.00 16.92 133 ARG A N 1
ATOM 939 C CA . ARG A 1 129 ? -12.718 21.589 -1.165 1.00 17.50 133 ARG A CA 1
ATOM 940 C C . ARG A 1 129 ? -12.802 23.069 -1.529 1.00 17.39 133 ARG A C 1
ATOM 941 O O . ARG A 1 129 ? -13.250 23.419 -2.622 1.00 18.13 133 ARG A O 1
ATOM 949 N N . ASP A 1 130 ? -12.386 23.925 -0.602 1.00 16.63 134 ASP A N 1
ATOM 950 C CA . ASP A 1 130 ? -12.403 25.370 -0.805 1.00 16.24 134 ASP A CA 1
ATOM 951 C C . ASP A 1 130 ? -11.152 25.886 -1.515 1.00 15.28 134 ASP A C 1
ATOM 952 O O . ASP A 1 130 ? -11.099 27.050 -1.907 1.00 15.15 134 ASP A O 1
ATOM 957 N N . HIS A 1 131 ? -10.135 25.041 -1.668 1.00 14.41 135 HIS A N 1
ATOM 958 C CA . HIS A 1 131 ? -8.892 25.492 -2.293 1.00 13.78 135 HIS A CA 1
ATOM 959 C C . HIS A 1 131 ? -9.136 25.849 -3.754 1.00 13.31 135 HIS A C 1
ATOM 960 O O . HIS A 1 131 ? -9.663 25.039 -4.515 1.00 13.06 135 HIS A O 1
ATOM 967 N N . GLY A 1 132 ? -8.756 27.066 -4.129 1.00 13.16 136 GLY A N 1
ATOM 968 C CA . GLY A 1 132 ? -8.974 27.579 -5.475 1.00 13.15 136 GLY A CA 1
ATOM 969 C C . GLY A 1 132 ? -10.376 28.123 -5.718 1.00 13.42 136 GLY A C 1
ATOM 970 O O . GLY A 1 132 ? -10.737 28.412 -6.861 1.00 13.32 136 GLY A O 1
ATOM 971 N N . LEU A 1 133 ? -11.171 28.243 -4.654 1.00 13.42 137 LEU A N 1
ATOM 972 C CA . LEU A 1 133 ? -12.477 28.892 -4.724 1.00 13.83 137 LEU A CA 1
ATOM 973 C C . LEU A 1 133 ? -12.447 30.094 -3.777 1.00 13.58 137 LEU A C 1
ATOM 974 O O . LEU A 1 133 ? -11.927 31.148 -4.153 1.00 14.27 137 LEU A O 1
ATOM 979 N N . GLU A 1 134 ? -12.934 29.948 -2.543 1.00 13.26 138 GLU A N 1
ATOM 980 C CA . GLU A 1 134 ? -12.872 31.063 -1.586 1.00 13.54 138 GLU A CA 1
ATOM 981 C C . GLU A 1 134 ? -11.465 31.306 -0.996 1.00 12.88 138 GLU A C 1
ATOM 982 O O . GLU A 1 134 ? -11.189 32.395 -0.505 1.00 12.39 138 GLU A O 1
ATOM 988 N N . VAL A 1 135 ? -10.587 30.301 -1.053 1.00 12.38 139 VAL A N 1
ATOM 989 C CA . VAL A 1 135 ? -9.223 30.392 -0.511 1.00 12.57 139 VAL A CA 1
ATOM 990 C C . VAL A 1 135 ? -8.235 30.132 -1.633 1.00 12.57 139 VAL A C 1
ATOM 991 O O . VAL A 1 135 ? -8.339 29.117 -2.320 1.00 12.85 139 VAL A O 1
ATOM 995 N N . LEU A 1 136 ? -7.292 31.053 -1.812 1.00 12.24 140 LEU A N 1
ATOM 996 C CA . LEU A 1 136 ? -6.344 30.982 -2.917 1.00 12.06 140 LEU A CA 1
ATOM 997 C C . LEU A 1 136 ? -4.936 30.534 -2.518 1.00 12.00 140 LEU A C 1
ATOM 998 O O . LEU A 1 136 ? -4.089 30.362 -3.398 1.00 11.88 140 LEU A O 1
ATOM 1003 N N . GLY A 1 137 ? -4.700 30.325 -1.223 1.00 12.06 141 GLY A N 1
ATOM 1004 C CA . GLY A 1 137 ? -3.435 29.783 -0.733 1.00 12.31 141 GLY A CA 1
ATOM 1005 C C . GLY A 1 137 ? -3.068 30.290 0.647 1.00 12.75 141 GLY A C 1
ATOM 1006 O O . GLY A 1 137 ? -3.314 31.455 0.976 1.00 14.34 141 GLY A O 1
ATOM 1007 N N . LEU A 1 138 ? -2.482 29.421 1.465 1.00 12.50 142 LEU A N 1
ATOM 1008 C CA . LEU A 1 138 ? -2.002 29.826 2.776 1.00 12.63 142 LEU A CA 1
ATOM 1009 C C . LEU A 1 138 ? -0.621 30.471 2.659 1.00 12.40 142 LEU A C 1
ATOM 1010 O O . LEU A 1 138 ? 0.154 30.137 1.765 1.00 12.40 142 LEU A O 1
ATOM 1015 N N . VAL A 1 139 ? -0.326 31.373 3.590 1.00 12.41 143 VAL A N 1
ATOM 1016 C CA . VAL A 1 139 ? 1.009 31.921 3.754 1.00 13.19 143 VAL A CA 1
ATOM 1017 C C . VAL A 1 139 ? 1.388 31.923 5.223 1.00 13.40 143 VAL A C 1
ATOM 1018 O O . VAL A 1 139 ? 0.525 32.071 6.093 1.00 14.38 143 VAL A O 1
ATOM 1022 N N . ARG A 1 140 ? 2.679 31.756 5.496 1.00 13.89 144 ARG A N 1
ATOM 1023 C CA . ARG A 1 140 ? 3.204 31.925 6.842 1.00 13.86 144 ARG A CA 1
ATOM 1024 C C . ARG A 1 140 ? 3.602 33.383 7.032 1.00 13.54 144 ARG A C 1
ATOM 1025 O O . ARG A 1 140 ? 4.206 33.987 6.147 1.00 14.42 144 ARG A O 1
ATOM 1033 N N . VAL A 1 141 ? 3.280 33.942 8.189 1.00 12.55 145 VAL A N 1
ATOM 1034 C CA . VAL A 1 141 ? 3.715 35.297 8.518 1.00 12.30 145 VAL A CA 1
ATOM 1035 C C . VAL A 1 141 ? 5.189 35.254 8.963 1.00 12.35 145 VAL A C 1
ATOM 1036 O O . VAL A 1 141 ? 5.534 34.479 9.869 1.00 12.29 145 VAL A O 1
ATOM 1040 N N . PRO A 1 142 ? 6.062 36.066 8.329 1.00 12.29 146 PRO A N 1
ATOM 1041 C CA . PRO A 1 142 ? 7.420 36.221 8.859 1.00 12.55 146 PRO A CA 1
ATOM 1042 C C . PRO A 1 142 ? 7.395 37.231 10.009 1.00 12.96 146 PRO A C 1
ATOM 1043 O O . PRO A 1 142 ? 6.996 38.367 9.800 1.00 14.19 146 PRO A O 1
ATOM 1047 N N . LEU A 1 143 ? 7.789 36.823 11.215 1.00 13.12 147 LEU A N 1
ATOM 1048 C CA . LEU A 1 143 ? 7.738 37.724 12.386 1.00 12.97 147 LEU A CA 1
ATOM 1049 C C . LEU A 1 143 ? 9.069 38.433 12.671 1.00 12.99 147 LEU A C 1
ATOM 1050 O O . LEU A 1 143 ? 9.128 39.356 13.488 1.00 13.47 147 LEU A O 1
ATOM 1055 N N . TYR A 1 144 ? 10.126 37.986 12.005 1.00 12.54 148 TYR A N 1
ATOM 1056 C CA . TYR A 1 144 ? 11.451 38.601 12.082 1.00 12.06 148 TYR A CA 1
ATOM 1057 C C . TYR A 1 144 ? 11.529 39.844 11.215 1.00 11.83 148 TYR A C 1
ATOM 1058 O O . TYR A 1 144 ? 10.717 40.043 10.308 1.00 11.55 148 TYR A O 1
ATOM 1067 N N . THR A 1 145 ? 12.527 40.675 11.503 1.00 11.44 149 THR A N 1
ATOM 1068 C CA . THR A 1 145 ? 12.856 41.813 10.656 1.00 11.62 149 THR A CA 1
ATOM 1069 C C . THR A 1 145 ? 14.325 41.683 10.271 1.00 11.83 149 THR A C 1
ATOM 1070 O O . THR A 1 145 ? 15.185 41.467 11.131 1.00 12.49 149 THR A O 1
ATOM 1074 N N . GLN A 1 146 ? 14.604 41.799 8.976 1.00 12.07 150 GLN A N 1
ATOM 1075 C CA . GLN A 1 146 ? 15.968 41.717 8.461 1.00 12.67 150 GLN A CA 1
ATOM 1076 C C . GLN A 1 146 ? 16.767 42.956 8.818 1.00 13.00 150 GLN A C 1
ATOM 1077 O O . GLN A 1 146 ? 16.228 43.926 9.351 1.00 12.87 150 GLN A O 1
ATOM 1083 N N . LYS A 1 147 ? 18.057 42.919 8.495 1.00 13.49 151 LYS A N 1
ATOM 1084 C CA . LYS A 1 147 ? 18.969 44.002 8.832 1.00 14.28 151 LYS A CA 1
ATOM 1085 C C . LYS A 1 147 ? 18.625 45.324 8.151 1.00 14.50 151 LYS A C 1
ATOM 1086 O O . LYS A 1 147 ? 18.923 46.387 8.688 1.00 14.99 151 LYS A O 1
ATOM 1089 N N . ASP A 1 148 ? 17.983 45.267 6.988 1.00 14.77 152 ASP A N 1
ATOM 1090 C CA . ASP A 1 148 ? 17.559 46.486 6.295 1.00 15.07 152 ASP A CA 1
ATOM 1091 C C . ASP A 1 148 ? 16.347 47.177 6.939 1.00 15.20 152 ASP A C 1
ATOM 1092 O O . ASP A 1 148 ? 15.896 48.196 6.428 1.00 15.21 152 ASP A O 1
ATOM 1097 N N . ARG A 1 149 ? 15.831 46.585 8.026 1.00 15.23 153 ARG A N 1
ATOM 1098 C CA A ARG A 1 149 ? 14.727 47.131 8.831 0.50 15.34 153 ARG A CA 1
ATOM 1099 C CA B ARG A 1 149 ? 14.729 47.147 8.824 0.50 15.25 153 ARG A CA 1
ATOM 1100 C C . ARG A 1 149 ? 13.357 47.117 8.131 1.00 15.00 153 ARG A C 1
ATOM 1101 O O . ARG A 1 149 ? 12.387 47.699 8.637 1.00 14.68 153 ARG A O 1
ATOM 1116 N N . VAL A 1 150 ? 13.259 46.438 6.985 1.00 14.67 154 VAL A N 1
ATOM 1117 C CA . VAL A 1 150 ? 11.966 46.273 6.291 1.00 14.59 154 VAL A CA 1
ATOM 1118 C C . VAL A 1 150 ? 11.667 44.820 5.897 1.00 13.82 154 VAL A C 1
ATOM 1119 O O . VAL A 1 150 ? 10.517 44.402 5.936 1.00 13.59 154 VAL A O 1
ATOM 1123 N N . GLY A 1 151 ? 12.692 44.059 5.515 1.00 13.16 155 GLY A N 1
ATOM 1124 C CA . GLY A 1 151 ? 12.506 42.666 5.125 1.00 12.82 155 GLY A CA 1
ATOM 1125 C C . GLY A 1 151 ? 11.889 41.846 6.242 1.00 12.71 155 GLY A C 1
ATOM 1126 O O . GLY A 1 151 ? 12.325 41.929 7.385 1.00 12.79 155 GLY A O 1
ATOM 1127 N N . GLY A 1 152 ? 10.851 41.083 5.916 1.00 12.12 156 GLY A N 1
ATOM 1128 C CA . GLY A 1 152 ? 10.165 40.237 6.888 1.00 12.01 156 GLY A CA 1
ATOM 1129 C C . GLY A 1 152 ? 8.861 40.891 7.298 1.00 11.58 156 GLY A C 1
ATOM 1130 O O . GLY A 1 152 ? 8.036 41.243 6.442 1.00 11.26 156 GLY A O 1
ATOM 1131 N N . PHE A 1 153 ? 8.700 41.109 8.601 1.00 11.50 157 PHE A N 1
ATOM 1132 C CA . PHE A 1 153 ? 7.419 41.535 9.166 1.00 10.89 157 PHE A CA 1
ATOM 1133 C C . PHE A 1 153 ? 6.912 42.904 8.673 1.00 10.54 157 PHE A C 1
ATOM 1134 O O . PHE A 1 153 ? 5.737 43.027 8.346 1.00 10.48 157 PHE A O 1
ATOM 1142 N N . PRO A 1 154 ? 7.777 43.942 8.633 1.00 10.75 158 PRO A N 1
ATOM 1143 C CA . PRO A 1 154 ? 7.303 45.227 8.087 1.00 11.14 158 PRO A CA 1
ATOM 1144 C C . PRO A 1 154 ? 6.799 45.131 6.645 1.00 11.36 158 PRO A C 1
ATOM 1145 O O . PRO A 1 154 ? 5.690 45.590 6.351 1.00 10.96 158 PRO A O 1
ATOM 1149 N N . ASN A 1 155 ? 7.575 44.513 5.754 1.00 11.46 159 ASN A N 1
ATOM 1150 C CA . ASN A 1 155 ? 7.091 44.261 4.397 1.00 11.43 159 ASN A CA 1
ATOM 1151 C C . ASN A 1 155 ? 5.760 43.519 4.409 1.00 11.21 159 ASN A C 1
ATOM 1152 O O . ASN A 1 155 ? 4.833 43.878 3.676 1.00 11.58 159 ASN A O 1
ATOM 1157 N N . PHE A 1 156 ? 5.674 42.479 5.236 1.00 10.55 160 PHE A N 1
ATOM 1158 C CA . PHE A 1 156 ? 4.450 41.680 5.321 1.00 11.01 160 PHE A CA 1
ATOM 1159 C C . PHE A 1 156 ? 3.241 42.557 5.671 1.00 10.68 160 PHE A C 1
ATOM 1160 O O . PHE A 1 156 ? 2.186 42.450 5.061 1.00 11.13 160 PHE A O 1
ATOM 1168 N N . LEU A 1 157 ? 3.413 43.439 6.655 1.00 11.04 161 LEU A N 1
ATOM 1169 C CA . LEU A 1 157 ? 2.339 44.301 7.102 1.00 10.88 161 LEU A CA 1
ATOM 1170 C C . LEU A 1 157 ? 1.975 45.358 6.055 1.00 10.30 161 LEU A C 1
ATOM 1171 O O . LEU A 1 157 ? 0.924 45.985 6.164 1.00 10.53 161 LEU A O 1
ATOM 1176 N N . SER A 1 158 ? 2.826 45.539 5.041 1.00 10.47 162 SER A N 1
ATOM 1177 C CA . SER A 1 158 ? 2.528 46.466 3.947 1.00 11.07 162 SER A CA 1
ATOM 1178 C C . SER A 1 158 ? 1.656 45.859 2.833 1.00 11.38 162 SER A C 1
ATOM 1179 O O . SER A 1 158 ? 1.257 46.565 1.904 1.00 12.20 162 SER A O 1
ATOM 1182 N N . ASN A 1 159 ? 1.337 44.567 2.938 1.00 11.66 163 ASN A N 1
ATOM 1183 C CA . ASN A 1 159 ? 0.355 43.939 2.052 1.00 11.92 163 ASN A CA 1
ATOM 1184 C C . ASN A 1 159 ? -1.071 44.462 2.338 1.00 11.97 163 ASN A C 1
ATOM 1185 O O . ASN A 1 159 ? -1.276 45.319 3.219 1.00 12.33 163 ASN A O 1
ATOM 1190 N N . ALA A 1 160 ? -2.043 43.965 1.583 1.00 12.28 164 ALA A N 1
ATOM 1191 C CA . ALA A 1 160 ? -3.430 44.395 1.695 1.00 12.14 164 ALA A CA 1
ATOM 1192 C C . ALA A 1 160 ? -4.208 43.348 2.464 1.00 12.21 164 ALA A C 1
ATOM 1193 O O . ALA A 1 160 ? -4.180 42.174 2.096 1.00 12.20 164 ALA A O 1
ATOM 1195 N N . PHE A 1 161 ? -4.909 43.783 3.511 1.00 11.88 165 PHE A N 1
ATOM 1196 C CA . PHE A 1 161 ? -5.627 42.882 4.416 1.00 11.92 165 PHE A CA 1
ATOM 1197 C C . PHE A 1 161 ? -7.113 43.144 4.409 1.00 12.40 165 PHE A C 1
ATOM 1198 O O . PHE A 1 161 ? -7.561 44.277 4.206 1.00 12.97 165 PHE A O 1
ATOM 1206 N N . VAL A 1 162 ? -7.882 42.088 4.629 1.00 13.27 166 VAL A N 1
ATOM 1207 C CA . VAL A 1 162 ? -9.322 42.225 4.740 1.00 14.33 166 VAL A CA 1
ATOM 1208 C C . VAL A 1 162 ? -9.631 42.951 6.058 1.00 14.93 166 VAL A C 1
ATOM 1209 O O . VAL A 1 162 ? -8.873 42.856 7.028 1.00 14.69 166 VAL A O 1
ATOM 1213 N N . SER A 1 163 ? -10.714 43.712 6.060 1.00 15.90 167 SER A N 1
ATOM 1214 C CA A SER A 1 163 ? -11.078 44.520 7.219 0.50 16.35 167 SER A CA 1
ATOM 1215 C CA B SER A 1 163 ? -11.100 44.508 7.222 0.50 16.40 167 SER A CA 1
ATOM 1216 C C . SER A 1 163 ? -10.929 43.722 8.522 1.00 16.25 167 SER A C 1
ATOM 1217 O O . SER A 1 163 ? -11.394 42.587 8.619 1.00 17.59 167 SER A O 1
ATOM 1222 N N . THR A 1 164 ? -10.249 44.339 9.487 1.00 15.90 168 THR A N 1
ATOM 1223 C CA A THR A 1 164 ? -10.027 43.816 10.839 0.50 15.49 168 THR A CA 1
ATOM 1224 C CA B THR A 1 164 ? -10.030 43.794 10.840 0.50 15.50 168 THR A CA 1
ATOM 1225 C C . THR A 1 164 ? -8.837 42.854 10.965 1.00 14.59 168 THR A C 1
ATOM 1226 O O . THR A 1 164 ? -8.261 42.761 12.028 1.00 14.0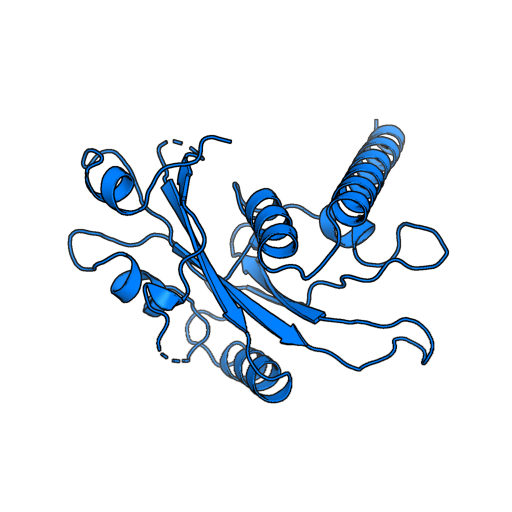5 168 THR A O 1
ATOM 1233 N N . ALA A 1 165 ? -8.457 42.151 9.892 1.00 13.56 169 ALA A N 1
ATOM 1234 C CA . ALA A 1 165 ? -7.429 41.101 10.022 1.00 13.41 169 ALA A CA 1
ATOM 1235 C C . ALA A 1 165 ? -6.059 41.598 10.496 1.00 13.45 169 ALA A C 1
ATOM 1236 O O . ALA A 1 165 ? -5.384 40.934 11.292 1.00 12.74 169 ALA A O 1
ATOM 1238 N N . LYS A 1 166 ? -5.624 42.740 9.976 1.00 13.89 170 LYS A N 1
ATOM 1239 C CA . LYS A 1 166 ? -4.312 43.276 10.337 1.00 13.68 170 LYS A CA 1
ATOM 1240 C C . LYS A 1 166 ? -4.327 43.665 11.816 1.00 13.62 170 LYS A C 1
ATOM 1241 O O . LYS A 1 166 ? -3.392 43.347 12.562 1.00 13.39 170 LYS A O 1
ATOM 1247 N N . CYS A 1 167 ? -5.394 44.348 12.228 1.00 13.64 171 CYS A N 1
ATOM 1248 C CA . CYS A 1 167 ? -5.558 44.744 13.628 1.00 14.64 171 CYS A CA 1
AT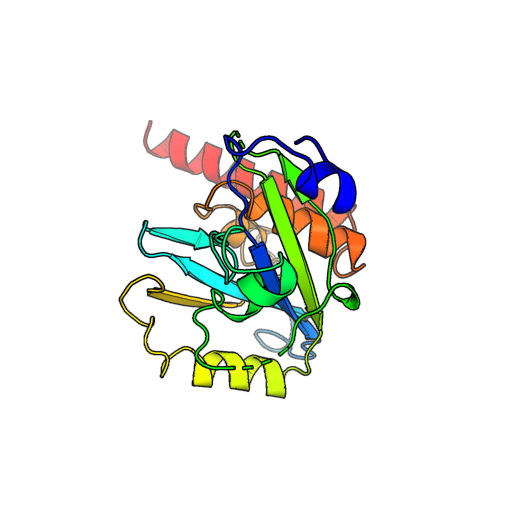OM 1249 C C . CYS A 1 167 ? -5.644 43.521 14.538 1.00 13.57 171 CYS A C 1
ATOM 1250 O O . CYS A 1 167 ? -5.048 43.516 15.621 1.00 13.21 171 CYS A O 1
ATOM 1253 N N . GLN A 1 168 ? -6.394 42.501 14.104 1.00 13.17 172 GLN A N 1
ATOM 1254 C CA . GLN A 1 168 ? -6.500 41.240 14.855 1.00 12.66 172 GLN A CA 1
ATOM 1255 C C . GLN A 1 168 ? -5.135 40.560 15.008 1.00 11.87 172 GLN A C 1
ATOM 1256 O O . GLN A 1 168 ? -4.795 40.073 16.090 1.00 11.89 172 GLN A O 1
ATOM 1262 N N . LEU A 1 169 ? -4.352 40.536 13.932 1.00 11.38 173 LEU A N 1
ATOM 1263 C CA . LEU A 1 169 ? -3.021 39.924 13.977 1.00 11.01 173 LEU A CA 1
ATOM 1264 C C . LEU A 1 169 ? -2.160 40.603 15.041 1.00 11.02 173 LEU A C 1
ATOM 1265 O O . LEU A 1 169 ? -1.568 39.945 15.902 1.00 10.67 173 LEU A O 1
ATOM 1270 N N . LEU A 1 170 ? -2.108 41.927 14.985 1.00 11.65 174 LEU A N 1
ATOM 1271 C CA . LEU A 1 170 ? -1.272 42.704 15.906 1.00 11.52 174 LEU A CA 1
ATOM 1272 C C . LEU A 1 170 ? -1.784 42.588 17.339 1.00 10.91 174 LEU A C 1
ATOM 1273 O O . LEU A 1 170 ? -0.997 42.493 18.275 1.00 10.52 174 LEU A O 1
ATOM 1278 N N . PHE A 1 171 ? -3.106 42.575 17.509 1.00 10.47 175 PHE A N 1
ATOM 1279 C CA . PHE A 1 171 ? -3.693 42.390 18.825 1.00 10.71 175 PHE A CA 1
ATOM 1280 C C . PHE A 1 171 ? -3.309 41.032 19.408 1.00 10.47 175 PHE A C 1
ATOM 1281 O O . PHE A 1 171 ? -2.910 40.946 20.569 1.00 10.50 175 PHE A O 1
ATOM 1289 N N . ALA A 1 172 ? -3.448 39.974 18.606 1.00 10.34 176 ALA A N 1
ATOM 1290 C CA . ALA A 1 172 ? -3.143 38.619 19.054 1.00 10.20 176 ALA A CA 1
ATOM 1291 C C . ALA A 1 172 ? -1.650 38.445 19.404 1.00 10.33 176 ALA A C 1
ATOM 1292 O O . ALA A 1 172 ? -1.315 37.887 20.451 1.00 9.98 176 ALA A O 1
ATOM 1294 N N . LEU A 1 173 ? -0.762 38.960 18.556 1.00 10.30 177 LEU A N 1
ATOM 1295 C CA . LEU A 1 173 ? 0.678 38.865 18.830 1.00 10.72 177 LEU A CA 1
ATOM 1296 C C . LEU A 1 173 ? 1.026 39.486 20.178 1.00 10.90 177 LEU A C 1
ATOM 1297 O O . LEU A 1 173 ? 1.852 38.946 20.919 1.00 12.10 177 LEU A O 1
ATOM 1302 N N . LYS A 1 174 ? 0.377 40.600 20.501 1.00 10.91 178 LYS A N 1
ATOM 1303 C CA . LYS A 1 174 ? 0.594 41.278 21.774 1.00 11.30 178 LYS A CA 1
ATOM 1304 C C . LYS A 1 174 ? 0.061 40.449 22.941 1.00 11.43 178 LYS A C 1
ATOM 1305 O O . LYS A 1 174 ? 0.813 40.104 23.860 1.00 11.26 178 LYS A O 1
ATOM 1311 N N . VAL A 1 175 ? -1.229 40.113 22.896 1.00 11.43 179 VAL A N 1
ATOM 1312 C CA . VAL A 1 175 ? -1.881 39.465 24.043 1.00 11.55 179 VAL A CA 1
ATOM 1313 C C . VAL A 1 175 ? -1.464 38.014 24.298 1.00 11.56 179 VAL A C 1
ATOM 1314 O O . VAL A 1 175 ? -1.585 37.528 25.427 1.00 11.35 179 VAL A O 1
ATOM 1318 N N . LEU A 1 176 ? -0.967 37.329 23.272 1.00 11.73 180 LEU A N 1
ATOM 1319 C CA . LEU A 1 176 ? -0.417 35.980 23.428 1.00 12.58 180 LEU A CA 1
ATOM 1320 C C . LEU A 1 176 ? 1.079 36.017 23.786 1.00 12.93 180 LEU A C 1
ATOM 1321 O O . LEU A 1 176 ? 1.723 34.969 23.883 1.00 13.05 180 LEU A O 1
ATOM 1326 N N . ASN A 1 177 ? 1.610 37.221 23.999 1.00 13.54 181 ASN A N 1
ATOM 1327 C CA . ASN A 1 177 ? 3.025 37.431 24.361 1.00 14.15 181 ASN A CA 1
ATOM 1328 C C . ASN A 1 177 ? 4.006 36.839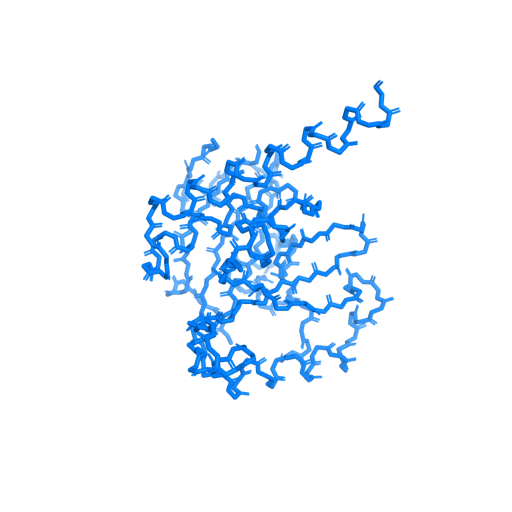 23.345 1.00 14.26 181 ASN A C 1
ATOM 1329 O O . ASN A 1 177 ? 5.065 36.311 23.711 1.00 14.12 181 ASN A O 1
ATOM 1334 N N . MET A 1 178 ? 3.661 36.958 22.065 1.00 14.01 182 MET A N 1
ATOM 1335 C CA . MET A 1 178 ? 4.502 36.434 20.985 1.00 14.29 182 MET A CA 1
ATOM 1336 C C . MET A 1 178 ? 5.511 37.472 20.509 1.00 14.58 182 MET A C 1
ATOM 1337 O O . MET A 1 178 ? 6.578 37.114 20.007 1.00 15.09 182 MET A O 1
ATOM 1342 N N . MET A 1 179 ? 5.156 38.748 20.649 1.00 14.93 183 MET A N 1
ATOM 1343 C CA . MET A 1 179 ? 6.062 39.849 20.334 1.00 15.61 183 MET A CA 1
ATOM 1344 C C . MET A 1 179 ? 5.825 41.010 21.297 1.00 15.08 183 MET A C 1
ATOM 1345 O O . MET A 1 179 ? 4.673 41.328 21.604 1.00 14.63 183 MET A O 1
ATOM 1350 N N . PRO A 1 180 ? 6.909 41.661 21.763 1.00 14.48 184 PRO A N 1
ATOM 1351 C CA . PRO A 1 180 ? 6.734 42.855 22.594 1.00 14.22 184 PRO A CA 1
ATOM 1352 C C . PRO A 1 180 ? 5.959 43.953 21.869 1.00 13.96 184 PRO A C 1
ATOM 1353 O O . PRO A 1 180 ? 6.125 44.129 20.659 1.00 13.97 184 PRO A O 1
ATOM 1357 N N . GLU A 1 181 ? 5.135 44.693 22.608 1.00 14.13 185 GLU A N 1
ATOM 1358 C CA . GLU A 1 181 ? 4.329 45.774 22.028 1.00 14.38 185 GLU A CA 1
ATOM 1359 C C . GLU A 1 181 ? 5.183 46.791 21.270 1.00 13.74 185 GLU A C 1
ATOM 1360 O O . GLU A 1 181 ? 4.806 47.233 20.185 1.00 12.95 185 GLU A O 1
ATOM 1366 N N . GLU A 1 182 ? 6.325 47.147 21.853 1.00 13.44 186 GLU A N 1
ATOM 1367 C CA . GLU A 1 182 ? 7.278 48.062 21.231 1.00 13.90 186 GLU A CA 1
ATOM 1368 C C . GLU A 1 182 ? 7.700 47.599 19.838 1.00 13.06 186 GLU A C 1
ATOM 1369 O O . GLU A 1 182 ? 7.851 48.419 18.929 1.00 12.67 186 GLU A O 1
ATOM 1375 N N . LYS A 1 183 ? 7.912 46.296 19.676 1.00 12.61 187 LYS A N 1
ATOM 1376 C CA . LYS A 1 183 ? 8.335 45.754 18.385 1.00 12.36 187 LYS A CA 1
ATOM 1377 C C . LYS A 1 183 ? 7.176 45.747 17.377 1.00 11.43 187 LYS A C 1
ATOM 1378 O O . LYS A 1 183 ? 7.393 45.944 16.178 1.00 11.18 187 LYS A O 1
ATOM 1384 N N . LEU A 1 184 ? 5.948 45.542 17.862 1.00 11.04 188 LEU A N 1
ATOM 1385 C CA . LEU A 1 184 ? 4.761 45.602 17.000 1.00 10.86 188 LEU A CA 1
ATOM 1386 C C . LEU A 1 184 ? 4.524 47.021 16.484 1.00 10.49 188 LEU A C 1
ATOM 1387 O O . LEU A 1 184 ? 4.221 47.219 15.304 1.00 10.02 188 LEU A O 1
ATOM 1392 N N . VAL A 1 185 ? 4.672 48.007 17.371 1.00 10.21 189 VAL A N 1
ATOM 1393 C CA . VAL A 1 185 ? 4.538 49.409 16.996 1.00 10.07 189 VAL A CA 1
ATOM 1394 C C . VAL A 1 185 ? 5.572 49.787 15.943 1.00 9.75 189 VAL A C 1
ATOM 1395 O O . VAL A 1 185 ? 5.231 50.422 14.940 1.00 9.34 189 VAL A O 1
ATOM 1399 N N . GLU A 1 186 ? 6.828 49.393 16.177 1.00 9.78 190 GLU A N 1
ATOM 1400 C CA . GLU A 1 186 ? 7.914 49.621 15.213 1.00 10.01 190 GLU A CA 1
ATOM 1401 C C . GLU A 1 186 ? 7.628 49.003 13.845 1.00 9.64 190 GLU A C 1
ATOM 1402 O O . GLU A 1 186 ? 7.816 49.650 12.813 1.00 9.33 190 GLU A O 1
ATOM 1408 N N . ALA A 1 187 ? 7.180 47.751 13.840 1.00 9.51 191 ALA A N 1
ATOM 1409 C CA . ALA A 1 187 ? 6.931 47.031 12.594 1.00 9.83 191 ALA A CA 1
ATOM 1410 C C . ALA A 1 187 ? 5.824 47.706 11.776 1.00 9.63 191 ALA A C 1
ATOM 1411 O O . ALA A 1 187 ? 5.959 47.899 10.562 1.00 9.01 191 ALA A O 1
ATOM 1413 N N . LEU A 1 188 ? 4.749 48.102 12.455 1.00 9.51 192 LEU A N 1
ATOM 1414 C CA . LEU A 1 188 ? 3.654 48.815 11.790 1.00 9.73 192 LEU A CA 1
ATOM 1415 C C . LEU A 1 188 ? 4.084 50.196 11.260 1.00 9.06 192 LEU A C 1
ATOM 1416 O O . LEU A 1 188 ? 3.716 50.569 10.143 1.00 8.84 192 LEU A O 1
ATOM 1421 N N . ALA A 1 1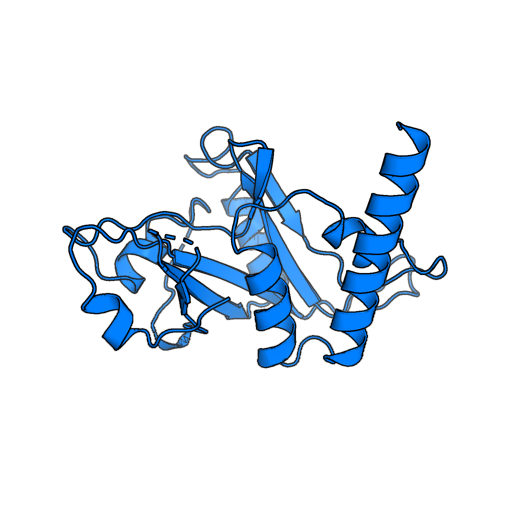89 ? 4.866 50.941 12.041 1.00 8.72 193 ALA A N 1
ATOM 1422 C CA . ALA A 1 189 ? 5.398 52.230 11.585 1.00 7.97 193 ALA A CA 1
ATOM 1423 C C . ALA A 1 189 ? 6.271 52.066 10.341 1.00 8.00 193 ALA A C 1
ATOM 1424 O O . ALA A 1 189 ? 6.164 52.855 9.396 1.00 6.83 193 ALA A O 1
ATOM 1426 N N . ALA A 1 190 ? 7.130 51.047 10.346 1.00 7.63 194 ALA A N 1
ATOM 1427 C CA . ALA A 1 190 ? 7.980 50.752 9.190 1.00 8.16 194 ALA A CA 1
ATOM 1428 C C . ALA A 1 190 ? 7.171 50.397 7.944 1.00 8.22 194 ALA A C 1
ATOM 1429 O O . ALA A 1 190 ? 7.459 50.913 6.849 1.00 8.07 194 ALA A O 1
ATOM 1431 N N . ALA A 1 191 ? 6.154 49.552 8.129 1.00 7.90 195 ALA A N 1
ATOM 1432 C CA . ALA A 1 191 ? 5.213 49.176 7.058 1.00 7.92 195 ALA A CA 1
ATOM 1433 C C . ALA A 1 191 ? 4.546 50.407 6.445 1.00 7.82 195 ALA A C 1
ATOM 1434 O O . ALA A 1 191 ? 4.516 50.570 5.212 1.00 7.42 195 ALA A O 1
ATOM 1436 N N . THR A 1 192 ? 4.048 51.298 7.303 1.00 7.46 196 THR A N 1
ATOM 1437 C CA . THR A 1 192 ? 3.278 52.439 6.846 1.00 7.61 196 THR A CA 1
ATOM 1438 C C . THR A 1 192 ? 4.176 53.436 6.132 1.00 7.66 196 THR A C 1
ATOM 1439 O O . THR A 1 192 ? 3.799 53.974 5.088 1.00 7.91 196 THR A O 1
ATOM 1443 N N . GLU A 1 193 ? 5.373 53.669 6.674 1.00 7.66 197 GLU A N 1
ATOM 1444 C CA . GLU A 1 193 ? 6.343 54.525 6.004 1.00 7.86 197 GLU A CA 1
ATOM 1445 C C . GLU A 1 193 ? 6.701 53.963 4.620 1.00 7.50 197 GLU A C 1
ATOM 1446 O O . GLU A 1 193 ? 6.779 54.704 3.651 1.00 7.67 197 GLU A O 1
ATOM 1452 N N . LYS A 1 194 ? 6.875 52.650 4.532 1.00 7.90 198 LYS A N 1
ATOM 1453 C CA . LYS A 1 194 ? 7.160 51.995 3.253 1.00 8.29 198 LYS A CA 1
ATOM 1454 C C . LYS A 1 194 ? 6.030 52.226 2.246 1.00 7.59 198 LYS A C 1
ATOM 1455 O O . LYS A 1 194 ? 6.278 52.578 1.091 1.00 7.42 198 LYS A O 1
ATOM 1461 N N . GLN A 1 195 ? 4.791 52.024 2.681 1.00 7.76 199 GLN A N 1
ATOM 1462 C CA . GLN A 1 195 ? 3.635 52.273 1.809 1.00 8.03 199 GLN A CA 1
ATOM 1463 C C . GLN A 1 195 ? 3.585 53.724 1.315 1.00 8.21 199 GLN A C 1
ATOM 1464 O O . GLN A 1 195 ? 3.336 53.982 0.127 1.00 8.54 199 GLN A O 1
ATOM 1470 N N . LYS A 1 196 ? 3.846 54.673 2.217 1.00 8.80 200 LYS A N 1
ATOM 1471 C CA . LYS A 1 196 ? 3.862 56.087 1.868 1.00 9.34 200 LYS A CA 1
ATOM 1472 C C . LYS A 1 196 ? 4.923 56.403 0.814 1.00 9.67 200 LYS A C 1
ATOM 1473 O O . LYS A 1 196 ? 4.637 57.071 -0.187 1.00 8.86 200 LYS A O 1
ATOM 1479 N N . LYS A 1 197 ? 6.145 55.924 1.043 1.00 9.77 201 LYS A N 1
ATOM 1480 C CA . LYS A 1 197 ? 7.248 56.177 0.115 1.00 10.84 201 LYS A CA 1
ATOM 1481 C C . LYS A 1 197 ? 6.978 55.579 -1.271 1.00 11.20 201 LYS A C 1
ATOM 1482 O O . LYS A 1 197 ? 7.286 56.206 -2.287 1.00 11.01 201 LYS A O 1
ATOM 1488 N N . ALA A 1 198 ? 6.391 54.386 -1.295 1.00 11.68 202 ALA A N 1
ATOM 1489 C CA . ALA A 1 198 ? 6.093 53.688 -2.557 1.00 12.65 202 ALA A CA 1
ATOM 1490 C C . ALA A 1 198 ? 5.022 54.441 -3.350 1.00 13.49 202 ALA A C 1
ATOM 1491 O O . ALA A 1 198 ? 5.139 54.618 -4.565 1.00 12.94 202 ALA A O 1
ATOM 1493 N N . LEU A 1 199 ? 4.001 54.916 -2.643 1.00 14.63 203 LEU A N 1
ATOM 1494 C CA . LEU A 1 199 ? 2.908 55.665 -3.266 1.00 15.83 203 LEU A CA 1
ATOM 1495 C C . LEU A 1 199 ? 3.404 57.033 -3.774 1.00 16.57 203 LEU A C 1
ATOM 1496 O O . LEU A 1 199 ? 2.951 57.527 -4.812 1.00 16.54 203 LEU A O 1
ATOM 1501 N N . GLU A 1 200 ? 4.354 57.633 -3.059 1.00 17.30 204 GLU A N 1
ATOM 1502 C CA . GLU A 1 200 ? 4.959 58.896 -3.495 1.00 18.30 204 GLU A CA 1
ATOM 1503 C C . GLU A 1 200 ? 5.757 58.768 -4.801 1.00 18.69 204 GLU A C 1
ATOM 1504 O O . GLU A 1 200 ? 5.815 59.723 -5.578 1.00 18.89 204 GLU A O 1
ATOM 1510 N N . LYS A 1 201 ? 6.362 57.604 -5.038 1.00 19.23 205 LYS A N 1
ATOM 1511 C CA . LYS A 1 201 ? 7.018 57.310 -6.320 1.00 19.91 205 LYS A CA 1
ATOM 1512 C C . LYS A 1 201 ? 6.012 57.258 -7.472 1.00 20.07 205 LYS A C 1
ATOM 1513 O O . LYS A 1 201 ? 6.302 57.713 -8.578 1.00 20.07 205 LYS A O 1
ATOM 1519 N N . LEU A 1 202 ? 4.842 56.682 -7.211 1.00 20.12 206 LEU A N 1
ATOM 1520 C CA . LEU A 1 202 ? 3.785 56.576 -8.222 1.00 20.51 206 LEU A CA 1
ATOM 1521 C C . LEU A 1 202 ? 3.045 57.895 -8.445 1.00 20.72 206 LEU A C 1
ATOM 1522 O O . LEU A 1 202 ? 2.560 58.146 -9.547 1.00 21.09 206 LEU A O 1
ATOM 1527 N N . LEU A 1 203 ? 2.952 58.722 -7.400 1.00 21.01 207 LEU A N 1
ATOM 1528 C CA . LEU A 1 203 ? 2.203 59.985 -7.443 1.00 21.18 207 LEU A CA 1
ATOM 1529 C C . LEU A 1 203 ? 3.006 61.122 -6.818 1.00 21.23 207 LEU A C 1
ATOM 1530 O O . LEU A 1 203 ? 3.623 61.925 -7.522 1.00 21.38 207 LEU A O 1
#

Solvent-accessible surface area: 10801 Å² total; per-residue (Å²): 125,58,112,32,48,51,94,102,0,70,208,47,36,149,53,77,53,6,6,0,21,0,0,7,17,0,52,13,116,26,88,43,141,65,145,15,69,46,107,39,6,0,0,0,6,66,40,121,66,45,52,10,0,3,0,15,16,127,10,56,96,202,141,94,57,3,11,73,1,0,51,155,46,17,16,3,45,135,218,10,33,99,99,16,50,45,7,0,14,47,73,195,34,0,4,0,0,0,9,76,98,32,74,37,129,93,0,94,54,9,38,92,28,8,83,148,15,220,52,78,49,127,114,14,90,20,39,57,92,3,29,11,43,66,62,112,94,168,53,4,13,0,2,57,17,0,20,72,58,28,30,88,15,2,45,69,4,0,25,45,0,0,83,64,52,134,2,17,81,104,139,109,10,93,81,5,65,61,24,0,72,102,78,66,126,122,49,93,97,187,145,173

B-factor: mean 14.77, std 5.41, range [5.09, 49.02]

Foldseek 3Di:
DAWDDPVVVVVDDPVAWEKEFEWEKEQDQDAVVNHWGQGMKTKWFQFPVRAIFGFTTTFDPVPDDNQRRRVVRRQLQDHFDPVQWDTWGVLSYIYTYGYDYDHVVVVVVSQVSNCVTPCDPPGTPHMDIQRPTADPVLCPGQLVVLLGGHDRPGSVSVLVCCPVVVSDPNVSSVSSPVSNVVVNVVVVVVVD

CATH classification: 3.90.79.10

Secondary structure (DSSP, 8-state):
--EE-HHHHTTS-TT-EEEEEEEEEEEEEEEETTTEEEEEEEEEEEETTS-EE-SEEEE-TTT--HHHHHHHS--S-----GGGEEEEEE--EEEEEEEEE--HHHHHHHHHHHHTSTTBTTTEEEEEEEP--B-TTSSTBHHHHHTS-B-TTHHHHHHHHHHHTTSS-HHHHHHHHHHHHHHHHHHHHHH-

Sequence (192 aa):
LKQISRVEAMRLGPGWSHSSCHAMLYAANPGQLFGRIPMRFSVLMQMRFDGLLGFPGGFVDRRFWSLEDGLNRVLGLGLRLTEADYLSSSHLTRVVAHLYARQLTLEQLHAVEISAVVHSSRDHGLEVLGLVRVPLYTQKDRRVGGFPNFLSNAFVSSTTAKCQLLFALKVLNMMPEEKLVEALAAATEKQKKALEKLL

Nearest PDB structures (foldseek):
  3kvh-assembly1_A-2  TM=1.005E+00  e=2.859E-41  Homo sapiens
  6d0l-assembly1_B  TM=9.858E-01  e=8.717E-38  Homo sapiens
  8u3s-assembly1_A-4  TM=9.768E-01  e=3.419E-36  Homo sapiens
  6d0l-assembly1_A  TM=9.784E-01  e=1.950E-35  Homo sapiens
  4zg0-assembly1_A  TM=9.704E-01  e=1.044E-33  Mus musculus